Protein AF-0000000085034300 (afdb_homodimer)

pLDDT: mean 87.72, std 18.48, range [20.38, 98.81]

Foldseek 3Di:
DWQLVLFDDAAAAAEQQAWQVVQVVSCVVVVHFKHFYAYPQQAGQFMDGVVLSVVCVVVVHDRRHGRSVSTHRPAAEDERRDDPLVSVVSCVVVVHQKHFYAYPVRHTGGMDGVVSCVDPVNVVVNVCVVPPDPPPPPPPPDPD/DWQLVLFDDAAAAAEQQAWQVVQVVSCVVVVHFKHFYAYPQQAGQFMDGVVLSVVCVVVVHDRRHGRSVSTHRPAAEDERRDDPLVSVVSCVVVVHQKHFYAYPVRHTGGMDGVVSCVDPVNVVVNVVVVPPDPPDPPPPPDPD

Solvent-accessible surface area (backbone atoms only — not comparable to full-atom values): 15910 Å² total; per-residue (Å²): 113,44,40,43,79,72,54,80,53,80,60,66,68,35,56,70,81,36,24,37,46,56,51,40,42,50,24,53,74,68,73,42,62,58,33,42,23,20,48,96,80,39,30,68,62,29,36,36,35,47,65,34,52,41,45,33,52,62,70,64,50,65,46,81,39,56,28,67,79,53,25,47,62,85,74,58,71,42,44,43,80,36,44,44,58,58,51,52,52,49,28,60,75,70,72,45,62,57,38,37,29,24,50,98,85,48,29,62,60,21,69,45,44,58,67,66,54,63,34,67,73,43,36,51,51,40,16,51,60,63,60,48,65,70,86,58,82,66,75,82,78,65,89,120,111,44,41,45,79,71,53,81,51,80,59,67,68,37,55,70,81,36,26,37,46,57,50,39,42,50,26,53,74,67,73,44,63,58,35,40,23,20,48,97,79,38,30,69,62,27,37,38,35,45,64,34,52,40,43,34,53,61,71,67,50,67,46,80,38,54,28,68,80,54,26,47,61,86,74,58,70,44,44,44,80,36,44,44,59,59,52,51,50,49,28,60,76,70,71,45,61,57,38,37,29,24,50,97,84,48,29,62,60,22,70,44,46,58,67,66,53,64,35,67,73,44,36,47,51,41,15,50,56,64,63,45,64,68,89,57,83,66,72,81,78,66,89,121

Structure (mmCIF, N/CA/C/O backbone):
data_AF-0000000085034300-model_v1
#
loop_
_entity.id
_entity.type
_entity.pdbx_description
1 polymer 'Putative signal-transduction protein with CBS domains'
#
loop_
_atom_site.group_PDB
_atom_site.id
_atom_site.type_symbol
_atom_site.label_atom_id
_atom_site.label_alt_id
_atom_site.label_comp_id
_atom_site.label_asym_id
_atom_site.label_entity_id
_atom_site.label_seq_id
_atom_site.pdbx_PDB_ins_code
_atom_site.Cartn_x
_atom_site.Cartn_y
_atom_site.Cartn_z
_atom_site.occupancy
_atom_site.B_iso_or_equiv
_atom_site.auth_seq_id
_atom_site.auth_comp_id
_atom_site.auth_asym_id
_atom_site.auth_atom_id
_atom_site.pdbx_PDB_model_num
ATOM 1 N N . MET A 1 1 ? -20.078 12.984 6.223 1 92 1 MET A N 1
ATOM 2 C CA . MET A 1 1 ? -19.812 12.258 4.98 1 92 1 MET A CA 1
ATOM 3 C C . MET A 1 1 ? -19.812 10.75 5.219 1 92 1 MET A C 1
ATOM 5 O O . MET A 1 1 ? -19.281 10.273 6.219 1 92 1 MET A O 1
ATOM 9 N N . GLU A 1 2 ? -20.5 10.07 4.227 1 95.06 2 GLU A N 1
ATOM 10 C CA . GLU A 1 2 ? -20.625 8.625 4.398 1 95.06 2 GLU A CA 1
ATOM 11 C C . GLU A 1 2 ? -19.719 7.867 3.438 1 95.06 2 GLU A C 1
ATOM 13 O O . GLU A 1 2 ? -19.422 8.352 2.344 1 95.06 2 GLU A O 1
ATOM 18 N N . VAL A 1 3 ? -19.328 6.609 3.883 1 95.25 3 VAL A N 1
ATOM 19 C CA . VAL A 1 3 ? -18.422 5.738 3.148 1 95.25 3 VAL A CA 1
ATOM 20 C C . VAL A 1 3 ? -18.984 5.449 1.76 1 95.25 3 VAL A C 1
ATOM 22 O O . VAL A 1 3 ? -18.234 5.375 0.782 1 95.25 3 VAL A O 1
ATOM 25 N N . GLY A 1 4 ? -20.266 5.34 1.733 1 94.94 4 GLY A N 1
ATOM 26 C CA . GLY A 1 4 ? -20.906 5.031 0.467 1 94.94 4 GLY A CA 1
ATOM 27 C C . GLY A 1 4 ? -20.609 6.051 -0.616 1 94.94 4 GLY A C 1
ATOM 28 O O . GLY A 1 4 ? -20.578 5.719 -1.802 1 94.94 4 GLY A O 1
ATOM 29 N N . ALA A 1 5 ? -20.375 7.273 -0.333 1 94.38 5 ALA A N 1
ATOM 30 C CA . ALA A 1 5 ? -20.078 8.352 -1.273 1 94.38 5 ALA A CA 1
ATOM 31 C C . ALA A 1 5 ? -18.719 8.156 -1.935 1 94.38 5 ALA A C 1
ATOM 33 O O . ALA A 1 5 ? -18.438 8.766 -2.971 1 94.38 5 ALA A O 1
ATOM 34 N N . LEU A 1 6 ? -17.875 7.297 -1.342 1 94.81 6 LEU A N 1
ATOM 35 C CA . LEU A 1 6 ? -16.531 7.078 -1.866 1 94.81 6 LEU A CA 1
ATOM 36 C C . LEU A 1 6 ? -16.5 5.859 -2.785 1 94.81 6 LEU A C 1
ATOM 38 O O . LEU A 1 6 ? -15.5 5.625 -3.475 1 94.81 6 LEU A O 1
ATOM 42 N N . VAL A 1 7 ? -17.594 5.113 -2.721 1 94.12 7 VAL A N 1
ATOM 43 C CA . VAL A 1 7 ? -17.625 3.902 -3.535 1 94.12 7 VAL A CA 1
ATOM 44 C C . VAL A 1 7 ? -17.984 4.266 -4.977 1 94.12 7 VAL A C 1
ATOM 46 O O . VAL A 1 7 ? -19.047 4.824 -5.246 1 94.12 7 VAL A O 1
ATOM 49 N N . ARG A 1 8 ? -17.031 4.031 -5.898 1 81.31 8 ARG A N 1
ATOM 50 C CA . ARG A 1 8 ? -17.25 4.523 -7.254 1 81.31 8 ARG A CA 1
ATOM 51 C C . ARG A 1 8 ? -17.438 3.367 -8.234 1 81.31 8 ARG A C 1
ATOM 53 O O . ARG A 1 8 ? -18.047 3.533 -9.289 1 81.31 8 ARG A O 1
ATOM 60 N N . LYS A 1 9 ? -16.891 2.291 -8.055 1 79.88 9 LYS A N 1
ATOM 61 C CA . LYS A 1 9 ? -16.938 1.244 -9.07 1 79.88 9 LYS A CA 1
ATOM 62 C C . LYS A 1 9 ? -17.219 -0.117 -8.445 1 79.88 9 LYS A C 1
ATOM 64 O O . LYS A 1 9 ? -17.125 -0.281 -7.223 1 79.88 9 LYS A O 1
ATOM 69 N N . ASN A 1 10 ? -17.609 -0.978 -9.406 1 89.56 10 ASN A N 1
ATOM 70 C CA . ASN A 1 10 ? -17.719 -2.375 -9 1 89.56 10 ASN A CA 1
ATOM 71 C C . ASN A 1 10 ? -16.375 -2.945 -8.578 1 89.56 10 ASN A C 1
ATOM 73 O O . ASN A 1 10 ? -15.359 -2.732 -9.25 1 89.56 10 ASN A O 1
ATOM 77 N N . PRO A 1 11 ? -16.469 -3.604 -7.496 1 95.44 11 PRO A N 1
ATOM 78 C CA . PRO A 1 11 ? -15.195 -4.145 -7.02 1 95.44 11 PRO A CA 1
ATOM 79 C C . PRO A 1 11 ? -14.641 -5.246 -7.926 1 95.44 11 PRO A C 1
ATOM 81 O O . PRO A 1 11 ? -15.414 -6.02 -8.5 1 95.44 11 PRO A O 1
ATOM 84 N N . ILE A 1 12 ? -13.359 -5.301 -8.148 1 97.44 12 ILE A N 1
ATOM 85 C CA . ILE A 1 12 ? -12.664 -6.41 -8.789 1 97.44 12 ILE A CA 1
ATOM 86 C C . ILE A 1 12 ? -12.523 -7.57 -7.809 1 97.44 12 ILE A C 1
ATOM 88 O O . ILE A 1 12 ? -11.969 -7.402 -6.719 1 97.44 12 ILE A O 1
ATOM 92 N N . VAL A 1 13 ? -13.062 -8.695 -8.18 1 98.31 13 VAL A N 1
ATOM 93 C CA . VAL A 1 13 ? -13.094 -9.797 -7.223 1 98.31 13 VAL A CA 1
ATOM 94 C C . VAL A 1 13 ? -12.484 -11.047 -7.852 1 98.31 13 VAL A C 1
ATOM 96 O O . VAL A 1 13 ? -12.336 -11.125 -9.07 1 98.31 13 VAL A O 1
ATOM 99 N N . LEU A 1 14 ? -12.055 -11.922 -7.023 1 98.69 14 LEU A N 1
ATOM 100 C CA . LEU A 1 14 ? -11.617 -13.266 -7.387 1 98.69 14 LEU A CA 1
ATOM 101 C C . LEU A 1 14 ? -12.586 -14.32 -6.852 1 98.69 14 LEU A C 1
ATOM 103 O O . LEU A 1 14 ? -13.039 -14.227 -5.707 1 98.69 14 LEU A O 1
ATOM 107 N N . LYS A 1 15 ? -12.875 -15.242 -7.664 1 98.12 15 LYS A N 1
ATOM 108 C CA . LYS A 1 15 ? -13.727 -16.328 -7.203 1 98.12 15 LYS A CA 1
ATOM 109 C C . LYS A 1 15 ? -13 -17.203 -6.18 1 98.12 15 LYS A C 1
ATOM 111 O O . LYS A 1 15 ? -11.766 -17.25 -6.164 1 98.12 15 LYS A O 1
ATOM 116 N N . HIS A 1 16 ? -13.773 -17.953 -5.383 1 96.75 16 HIS A N 1
ATOM 117 C CA . HIS A 1 16 ? -13.258 -18.703 -4.25 1 96.75 16 HIS A CA 1
ATOM 118 C C . HIS A 1 16 ? -12.227 -19.734 -4.699 1 96.75 16 HIS A C 1
ATOM 120 O O . HIS A 1 16 ? -11.375 -20.156 -3.908 1 96.75 16 HIS A O 1
ATOM 126 N N . ASP A 1 17 ? -12.195 -20.078 -5.969 1 97 17 ASP A N 1
ATOM 127 C CA . ASP A 1 17 ? -11.297 -21.125 -6.449 1 97 17 ASP A CA 1
ATOM 128 C C . ASP A 1 17 ? -10.141 -20.531 -7.254 1 97 17 ASP A C 1
ATOM 130 O O . ASP A 1 17 ? -9.367 -21.25 -7.871 1 97 17 ASP A O 1
ATOM 134 N N . GLY A 1 18 ? -10.031 -19.266 -7.246 1 98.19 18 GLY A N 1
ATOM 135 C CA . GLY A 1 18 ? -8.953 -18.609 -7.973 1 98.19 18 GLY A CA 1
ATOM 136 C C . GLY A 1 18 ? -7.594 -18.812 -7.336 1 98.19 18 GLY A C 1
ATOM 137 O O . GLY A 1 18 ? -7.496 -19.172 -6.16 1 98.19 18 GLY A O 1
ATOM 138 N N . THR A 1 19 ? -6.535 -18.609 -8.102 1 98.62 19 THR A N 1
ATOM 139 C CA . THR A 1 19 ? -5.168 -18.828 -7.645 1 98.62 19 THR A CA 1
ATOM 140 C C . THR A 1 19 ? -4.5 -17.516 -7.281 1 98.62 19 THR A C 1
ATOM 142 O O . THR A 1 19 ? -5.023 -16.438 -7.59 1 98.62 19 THR A O 1
ATOM 145 N N . ILE A 1 20 ? -3.32 -17.641 -6.633 1 98.31 20 ILE A N 1
ATOM 146 C CA . ILE A 1 20 ? -2.523 -16.469 -6.312 1 98.31 20 ILE A CA 1
ATOM 147 C C . ILE A 1 20 ? -2.119 -15.75 -7.598 1 98.31 20 ILE A C 1
ATOM 149 O O . ILE A 1 20 ? -2.168 -14.516 -7.668 1 98.31 20 ILE A O 1
ATOM 153 N N . LEU A 1 21 ? -1.809 -16.516 -8.617 1 97.81 21 LEU A N 1
ATOM 154 C CA . LEU A 1 21 ? -1.407 -15.93 -9.891 1 97.81 21 LEU A CA 1
ATOM 155 C C . LEU A 1 21 ? -2.549 -15.125 -10.5 1 97.81 21 LEU A C 1
ATOM 157 O O . LEU A 1 21 ? -2.332 -14.023 -11.016 1 97.81 21 LEU A O 1
ATOM 161 N N . GLU A 1 22 ? -3.711 -15.68 -10.484 1 98.38 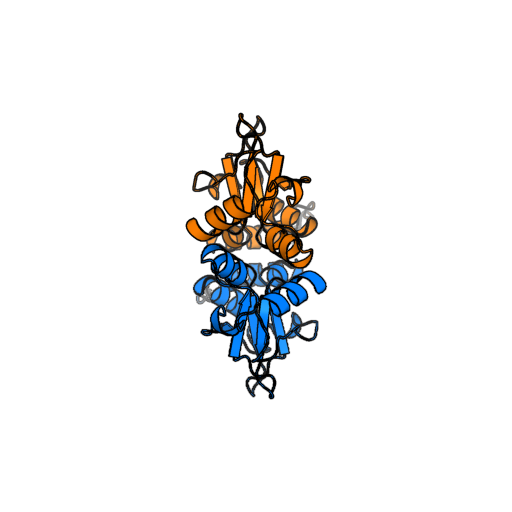22 GLU A N 1
ATOM 162 C CA . GLU A 1 22 ? -4.863 -14.945 -11.008 1 98.38 22 GLU A CA 1
ATOM 163 C C . GLU A 1 22 ? -5.074 -13.641 -10.242 1 98.38 22 GLU A C 1
ATOM 165 O O . GLU A 1 22 ? -5.414 -12.617 -10.844 1 98.38 22 GLU A O 1
ATOM 170 N N . ALA A 1 23 ? -4.898 -13.703 -8.938 1 98.56 23 ALA A N 1
ATOM 171 C CA . ALA A 1 23 ? -4.996 -12.484 -8.133 1 98.56 23 ALA A CA 1
ATOM 172 C C . ALA A 1 23 ? -3.957 -11.453 -8.57 1 98.56 23 ALA A C 1
ATOM 174 O O . ALA A 1 23 ? -4.27 -10.273 -8.719 1 98.56 23 ALA A O 1
ATOM 175 N N . VAL A 1 24 ? -2.75 -11.891 -8.781 1 98.19 24 VAL A N 1
ATOM 176 C CA . VAL A 1 24 ? -1.657 -11.039 -9.234 1 98.19 24 VAL A CA 1
ATOM 177 C C . VAL A 1 24 ? -2.025 -10.391 -10.562 1 98.19 24 VAL A C 1
ATOM 179 O O . VAL A 1 24 ? -1.861 -9.18 -10.742 1 98.19 24 VAL A O 1
ATOM 182 N N . GLN A 1 25 ? -2.541 -11.141 -11.453 1 98.06 25 GLN A N 1
ATOM 183 C CA . GLN A 1 25 ? -2.904 -10.648 -12.773 1 98.06 25 GLN A CA 1
ATOM 184 C C . GLN A 1 25 ? -4.035 -9.625 -12.695 1 98.06 25 GLN A C 1
ATOM 186 O O . GLN A 1 25 ? -4.02 -8.617 -13.398 1 98.06 25 GLN A O 1
ATOM 191 N N . LEU A 1 26 ? -4.973 -9.891 -11.867 1 98.12 26 LEU A N 1
ATOM 192 C CA . LEU A 1 26 ? -6.074 -8.953 -11.68 1 98.12 26 LEU A CA 1
ATOM 193 C C . LEU A 1 26 ? -5.57 -7.633 -11.109 1 98.12 26 LEU A C 1
ATOM 195 O O . LEU A 1 26 ? -5.949 -6.562 -11.594 1 98.12 26 LEU A O 1
ATOM 199 N N . MET A 1 27 ? -4.715 -7.703 -10.07 1 97.88 27 MET A N 1
ATOM 200 C CA . MET A 1 27 ? -4.195 -6.488 -9.453 1 97.88 27 MET A CA 1
ATOM 201 C C . MET A 1 27 ? -3.385 -5.672 -10.453 1 97.88 27 MET A C 1
ATOM 203 O O . MET A 1 27 ? -3.543 -4.453 -10.539 1 97.88 27 MET A O 1
ATOM 207 N N . ALA A 1 28 ? -2.584 -6.363 -11.219 1 96.81 28 ALA A N 1
ATOM 208 C CA . ALA A 1 28 ? -1.762 -5.684 -12.211 1 96.81 28 ALA A CA 1
ATOM 209 C C . ALA A 1 28 ? -2.627 -5.074 -13.312 1 96.81 28 ALA A C 1
ATOM 211 O O . ALA A 1 28 ? -2.428 -3.924 -13.703 1 96.81 28 ALA A O 1
ATOM 212 N N . LYS A 1 29 ? -3.59 -5.777 -13.797 1 96.75 29 LYS A N 1
ATOM 213 C CA . LYS A 1 29 ? -4.453 -5.371 -14.906 1 96.75 29 LYS A CA 1
ATOM 214 C C . LYS A 1 29 ? -5.297 -4.16 -14.523 1 96.75 29 LYS A C 1
ATOM 216 O O . LYS A 1 29 ? -5.48 -3.248 -15.336 1 96.75 29 LYS A O 1
ATOM 221 N N . HIS A 1 30 ? -5.766 -4.129 -13.328 1 96.25 30 HIS A N 1
ATOM 222 C CA . HIS A 1 30 ? -6.734 -3.109 -12.938 1 96.25 30 HIS A CA 1
ATOM 223 C C . HIS A 1 30 ? -6.094 -2.049 -12.047 1 96.25 30 HIS A C 1
ATOM 225 O O . HIS A 1 30 ? -6.77 -1.122 -11.594 1 96.25 30 HIS A O 1
ATOM 231 N N . ASN A 1 31 ? -4.828 -2.18 -11.75 1 94.06 31 ASN A N 1
ATOM 232 C CA . ASN A 1 31 ? -4.066 -1.243 -10.93 1 94.06 31 ASN A CA 1
ATOM 233 C C . ASN A 1 31 ? -4.688 -1.071 -9.547 1 94.06 31 ASN A C 1
ATOM 235 O O . ASN A 1 31 ? -4.934 0.053 -9.102 1 94.06 31 ASN A O 1
ATOM 239 N N . VAL A 1 32 ? -4.969 -2.223 -8.93 1 94.94 32 VAL A N 1
ATOM 240 C CA . VAL A 1 32 ? -5.457 -2.25 -7.555 1 94.94 32 VAL A CA 1
ATOM 241 C C . VAL A 1 32 ? -4.496 -3.049 -6.68 1 94.94 32 VAL A C 1
ATOM 243 O O . VAL A 1 32 ? -3.775 -3.92 -7.172 1 94.94 32 VAL A O 1
ATOM 246 N N . GLY A 1 33 ? -4.484 -2.76 -5.387 1 95.44 33 GLY A N 1
ATOM 247 C CA . GLY A 1 33 ? -3.529 -3.398 -4.496 1 95.44 33 GLY A CA 1
ATOM 248 C C . GLY A 1 33 ? -4.133 -4.539 -3.695 1 95.44 33 GLY A C 1
ATOM 249 O O . GLY A 1 33 ? -3.441 -5.176 -2.898 1 95.44 33 GLY A O 1
ATOM 250 N N . VAL A 1 34 ? -5.414 -4.734 -3.91 1 96.69 34 VAL A N 1
ATOM 251 C CA . VAL A 1 34 ? -6.098 -5.781 -3.156 1 96.69 34 VAL A CA 1
ATOM 252 C C . VAL A 1 34 ? -7.223 -6.375 -4 1 96.69 34 VAL A C 1
ATOM 254 O O . VAL A 1 34 ? -7.82 -5.684 -4.828 1 96.69 34 VAL A O 1
ATOM 257 N N . VAL A 1 35 ? -7.496 -7.676 -3.797 1 98.12 35 VAL A N 1
ATOM 258 C CA . VAL A 1 35 ? -8.602 -8.367 -4.449 1 98.12 35 VAL A CA 1
ATOM 259 C C . VAL A 1 35 ? -9.367 -9.203 -3.424 1 98.12 35 VAL A C 1
ATOM 261 O O . VAL A 1 35 ? -8.82 -10.141 -2.844 1 98.12 35 VAL A O 1
ATOM 264 N N . PRO A 1 36 ? -10.641 -8.797 -3.184 1 98.5 36 PRO A N 1
ATOM 265 C CA . PRO A 1 36 ? -11.469 -9.695 -2.369 1 98.5 36 PRO A CA 1
ATOM 266 C C . PRO A 1 36 ? -11.758 -11.023 -3.062 1 98.5 36 PRO A C 1
ATOM 268 O O . PRO A 1 36 ? -11.945 -11.062 -4.281 1 98.5 36 PRO A O 1
ATOM 271 N N . ILE A 1 37 ? -11.727 -12.047 -2.289 1 98.81 37 ILE A N 1
ATOM 272 C CA . ILE A 1 37 ? -12.18 -13.359 -2.732 1 98.81 37 ILE A CA 1
ATOM 273 C C . ILE A 1 37 ? -13.617 -13.594 -2.273 1 98.81 37 ILE A C 1
ATOM 275 O O . ILE A 1 37 ? -13.914 -13.508 -1.079 1 98.81 37 ILE A O 1
ATOM 279 N N . VAL A 1 38 ? -14.516 -13.898 -3.23 1 98.25 38 VAL A N 1
ATOM 280 C CA . VAL A 1 38 ? -15.93 -13.922 -2.873 1 98.25 38 VAL A CA 1
ATOM 281 C C . VAL A 1 38 ? -16.516 -15.297 -3.164 1 98.25 38 VAL A C 1
ATOM 283 O O . VAL A 1 38 ? -15.977 -16.047 -3.979 1 98.25 38 VAL A O 1
ATOM 286 N N . ASP A 1 39 ? -17.562 -15.57 -2.43 1 97.75 39 ASP A N 1
ATOM 287 C CA . ASP A 1 39 ? -18.328 -16.781 -2.734 1 97.75 39 ASP A CA 1
ATOM 288 C C . ASP A 1 39 ? -19.312 -16.531 -3.871 1 97.75 39 ASP A C 1
ATOM 290 O O . ASP A 1 39 ? -19.266 -15.492 -4.531 1 97.75 39 ASP A O 1
ATOM 294 N N . ALA A 1 40 ? -20.156 -17.469 -4.125 1 96.75 40 ALA A N 1
ATOM 295 C CA . ALA A 1 40 ? -21.062 -17.422 -5.258 1 96.75 40 ALA A CA 1
ATOM 296 C C . ALA A 1 40 ? -22.109 -16.312 -5.082 1 96.75 40 ALA A C 1
ATOM 298 O O . ALA A 1 40 ? -22.688 -15.836 -6.055 1 96.75 40 ALA A O 1
ATOM 299 N N . GLU A 1 41 ? -22.312 -15.859 -3.869 1 96.06 41 GLU A N 1
ATOM 300 C CA . GLU A 1 41 ? -23.328 -14.836 -3.578 1 96.06 41 GLU A CA 1
ATOM 301 C C . GLU A 1 41 ? -22.703 -13.453 -3.496 1 96.06 41 GLU A C 1
ATOM 303 O O . GLU A 1 41 ? -23.391 -12.469 -3.213 1 96.06 41 GLU A O 1
ATOM 308 N N . GLY A 1 42 ? -21.453 -13.367 -3.68 1 96.25 42 GLY A N 1
ATOM 309 C CA . GLY A 1 42 ? -20.797 -12.07 -3.658 1 96.25 42 GLY A CA 1
ATOM 310 C C . GLY A 1 42 ? -20.344 -11.656 -2.27 1 96.25 42 GLY A C 1
ATOM 311 O O . GLY A 1 42 ? -20.016 -10.492 -2.039 1 96.25 42 GLY A O 1
ATOM 312 N N . ARG A 1 43 ? -20.375 -12.688 -1.353 1 97.5 43 ARG A N 1
ATOM 313 C CA . ARG A 1 43 ? -19.906 -12.414 0.002 1 97.5 43 ARG A CA 1
ATOM 314 C C . ARG A 1 43 ? -18.422 -12.672 0.126 1 97.5 43 ARG A C 1
ATOM 316 O O . ARG A 1 43 ? -17.922 -13.695 -0.336 1 97.5 43 ARG A O 1
ATOM 323 N N . PRO A 1 44 ? -17.703 -11.711 0.718 1 98.25 44 PRO A N 1
ATOM 324 C CA . PRO A 1 44 ? -16.25 -11.883 0.831 1 98.25 44 PRO A CA 1
ATOM 325 C C . PRO A 1 44 ? -15.875 -13.023 1.774 1 98.25 44 PRO A C 1
ATOM 327 O O . PRO A 1 44 ? -16.391 -13.102 2.891 1 98.25 44 PRO A O 1
ATOM 330 N N . LEU A 1 45 ? -15.016 -13.859 1.304 1 98 45 LEU A N 1
ATOM 331 C CA . LEU A 1 45 ? -14.461 -14.961 2.082 1 98 45 LEU A CA 1
ATOM 332 C C . LEU A 1 45 ? -13.07 -14.617 2.609 1 98 45 LEU A C 1
ATOM 334 O O . LEU A 1 45 ? -12.609 -15.203 3.592 1 98 45 LEU A O 1
ATOM 338 N N . GLY A 1 46 ? -12.383 -13.789 1.973 1 98 46 GLY A N 1
ATOM 339 C CA . GLY A 1 46 ? -11.023 -13.336 2.26 1 98 46 GLY A CA 1
ATOM 340 C C . GLY A 1 46 ? -10.57 -12.203 1.362 1 98 46 GLY A C 1
ATOM 341 O O . GLY A 1 46 ? -11.32 -11.75 0.492 1 98 46 GLY A O 1
ATOM 342 N N . VAL A 1 47 ? -9.445 -11.719 1.669 1 98.06 47 VAL A N 1
ATOM 343 C CA . VAL A 1 47 ? -8.859 -10.656 0.855 1 98.06 47 VAL A CA 1
ATOM 344 C C . VAL A 1 47 ? -7.371 -10.938 0.644 1 98.06 47 VAL A C 1
ATOM 346 O O . VAL A 1 47 ? -6.664 -11.32 1.58 1 98.06 47 VAL A O 1
ATOM 349 N N . ILE A 1 48 ? -6.934 -10.867 -0.578 1 98.19 48 ILE A N 1
ATOM 350 C CA . ILE A 1 48 ? -5.512 -11 -0.887 1 98.19 48 ILE A CA 1
ATOM 351 C C . ILE A 1 48 ? -4.973 -9.68 -1.419 1 98.19 48 ILE A C 1
ATOM 353 O O . ILE A 1 48 ? -5.523 -9.109 -2.365 1 98.19 48 ILE A O 1
ATOM 357 N N . SER A 1 49 ? -3.982 -9.086 -0.751 1 97.25 49 SER A N 1
ATOM 358 C CA . SER A 1 49 ? -3.338 -7.836 -1.132 1 97.25 49 SER A CA 1
ATOM 359 C C . SER A 1 49 ? -1.936 -8.078 -1.68 1 97.25 49 SER A C 1
ATOM 361 O O . SER A 1 49 ? -1.451 -9.211 -1.678 1 97.25 49 SER A O 1
ATOM 363 N N . GLU A 1 50 ? -1.352 -6.98 -2.199 1 96.81 50 GLU A N 1
ATOM 364 C CA . GLU A 1 50 ? 0.034 -7.027 -2.654 1 96.81 50 GLU A CA 1
ATOM 365 C C . GLU A 1 50 ? 0.951 -7.594 -1.574 1 96.81 50 GLU A C 1
ATOM 367 O O . GLU A 1 50 ? 1.847 -8.391 -1.866 1 96.81 50 GLU A O 1
ATOM 372 N N . ARG A 1 51 ? 0.677 -7.297 -0.356 1 95.38 51 ARG A N 1
ATOM 373 C CA . ARG A 1 51 ? 1.483 -7.766 0.766 1 95.38 51 ARG A CA 1
ATOM 374 C C . ARG A 1 51 ? 1.349 -9.273 0.944 1 95.38 51 ARG A C 1
ATOM 376 O O . ARG A 1 51 ? 2.332 -9.961 1.233 1 95.38 51 ARG A O 1
ATOM 383 N N . HIS A 1 52 ? 0.197 -9.781 0.842 1 96.88 52 HIS A N 1
ATOM 384 C CA . HIS A 1 52 ? -0.006 -11.219 0.965 1 96.88 52 HIS A CA 1
ATOM 385 C C . HIS A 1 52 ? 0.735 -11.977 -0.131 1 96.88 52 HIS A C 1
ATOM 387 O O . HIS A 1 52 ? 1.311 -13.039 0.121 1 96.88 52 HIS A O 1
ATOM 393 N N . VAL A 1 53 ? 0.646 -11.414 -1.347 1 97.5 53 VAL A N 1
ATOM 394 C CA . VAL A 1 53 ? 1.373 -12.031 -2.455 1 97.5 53 VAL A CA 1
ATOM 395 C C . VAL A 1 53 ? 2.869 -12.039 -2.15 1 97.5 53 VAL A C 1
ATOM 397 O O . VAL A 1 53 ? 3.541 -13.055 -2.34 1 97.5 53 VAL A O 1
ATOM 400 N N . LEU A 1 54 ? 3.354 -10.93 -1.681 1 97 54 LEU A N 1
ATOM 401 C CA . LEU A 1 54 ? 4.773 -10.812 -1.371 1 97 54 LEU A CA 1
ATOM 402 C C . LEU A 1 54 ? 5.184 -11.82 -0.3 1 97 54 LEU A C 1
ATOM 404 O O . LEU A 1 54 ? 6.238 -12.453 -0.405 1 97 54 LEU A O 1
ATOM 408 N N . ARG A 1 55 ? 4.41 -11.945 0.716 1 96.38 55 ARG A N 1
ATOM 409 C CA . ARG A 1 55 ? 4.707 -12.891 1.787 1 96.38 55 ARG A CA 1
ATOM 410 C C . ARG A 1 55 ? 4.695 -14.328 1.27 1 96.38 55 ARG A C 1
ATOM 412 O O . ARG A 1 55 ? 5.523 -15.148 1.675 1 96.38 55 ARG A O 1
ATOM 419 N N . ALA A 1 56 ? 3.764 -14.617 0.435 1 96.56 56 ALA A N 1
ATOM 420 C CA . ALA A 1 56 ? 3.713 -15.938 -0.183 1 96.56 56 ALA A CA 1
ATOM 421 C C . ALA A 1 56 ? 4.984 -16.219 -0.982 1 96.56 56 ALA A C 1
ATOM 423 O O . ALA A 1 56 ? 5.559 -17.312 -0.886 1 96.56 56 ALA A O 1
ATOM 424 N N . LEU A 1 57 ? 5.395 -15.227 -1.768 1 95.31 57 LEU A N 1
ATOM 425 C CA . LEU A 1 57 ? 6.609 -15.352 -2.564 1 95.31 57 LEU A CA 1
ATOM 426 C C . LEU A 1 57 ? 7.82 -15.602 -1.673 1 95.31 57 LEU A C 1
ATOM 428 O O . LEU A 1 57 ? 8.625 -16.5 -1.945 1 95.31 57 LEU A O 1
ATOM 432 N N . ALA A 1 58 ? 7.945 -14.82 -0.66 1 95.75 58 ALA A N 1
ATOM 433 C CA . ALA A 1 58 ? 9.07 -14.93 0.259 1 95.75 58 ALA A CA 1
ATOM 434 C C . ALA A 1 58 ? 9.109 -16.312 0.912 1 95.75 58 ALA A C 1
ATOM 436 O O . ALA A 1 58 ? 10.188 -16.828 1.208 1 95.75 58 ALA A O 1
ATOM 437 N N . ALA A 1 59 ? 7.977 -16.891 1.11 1 95.62 59 ALA A N 1
ATOM 438 C CA . ALA A 1 59 ? 7.863 -18.203 1.765 1 95.62 59 ALA A CA 1
ATOM 439 C C . ALA A 1 59 ? 8.008 -19.328 0.755 1 95.62 59 ALA A C 1
ATOM 441 O O . ALA A 1 59 ? 7.969 -20.516 1.125 1 95.62 59 ALA A O 1
ATOM 442 N N . GLY A 1 60 ? 8.125 -19 -0.47 1 94 60 GLY A N 1
ATOM 443 C CA . GLY A 1 60 ? 8.305 -20 -1.505 1 94 60 GLY A CA 1
ATOM 444 C C . GLY A 1 60 ? 7.012 -20.688 -1.912 1 94 60 GLY A C 1
ATOM 445 O O . GLY A 1 60 ? 7.031 -21.812 -2.43 1 94 60 GLY A O 1
ATOM 446 N N . VAL A 1 61 ? 5.91 -20.094 -1.648 1 95.44 61 VAL A N 1
ATOM 447 C CA . VAL A 1 61 ? 4.617 -20.656 -2.018 1 95.44 61 VAL A CA 1
ATOM 448 C C . VAL A 1 61 ? 4.406 -20.516 -3.523 1 95.44 61 VAL A C 1
ATOM 450 O O . VAL A 1 61 ? 4.527 -19.422 -4.078 1 95.44 61 VAL A O 1
ATOM 453 N N . PRO A 1 62 ? 4.082 -21.641 -4.199 1 96.12 62 PRO A N 1
ATOM 454 C CA . PRO A 1 62 ? 3.805 -21.531 -5.633 1 96.12 62 PRO A CA 1
ATOM 455 C C . PRO A 1 62 ? 2.582 -20.672 -5.938 1 96.12 62 PRO A C 1
ATOM 457 O O . PRO A 1 62 ? 1.598 -20.703 -5.195 1 96.12 62 PRO A O 1
ATOM 460 N N . LEU A 1 63 ? 2.598 -20 -7.09 1 95.69 63 LEU A N 1
ATOM 461 C CA . LEU A 1 63 ? 1.569 -19.016 -7.43 1 95.69 63 LEU A CA 1
ATOM 462 C C . LEU A 1 63 ? 0.311 -19.719 -7.945 1 95.69 63 LEU A C 1
ATOM 464 O O . LEU A 1 63 ? -0.746 -19.078 -8.055 1 95.69 63 LEU A O 1
ATOM 468 N N . ASP A 1 64 ? 0.437 -20.969 -8.25 1 97 64 ASP A N 1
ATOM 469 C CA . ASP A 1 64 ? -0.729 -21.688 -8.75 1 97 64 ASP A CA 1
ATOM 470 C C . ASP A 1 64 ? -1.575 -22.234 -7.605 1 97 64 ASP A C 1
ATOM 472 O O . ASP A 1 64 ? -2.623 -22.844 -7.836 1 97 64 ASP A O 1
ATOM 476 N N . ARG A 1 65 ? -1.15 -21.953 -6.352 1 97.88 65 ARG A N 1
ATOM 477 C CA . ARG A 1 65 ? -1.938 -22.359 -5.188 1 97.88 65 ARG A CA 1
ATOM 478 C C . ARG A 1 65 ? -3.178 -21.484 -5.043 1 97.88 65 ARG A C 1
ATOM 480 O O . ARG A 1 65 ? -3.2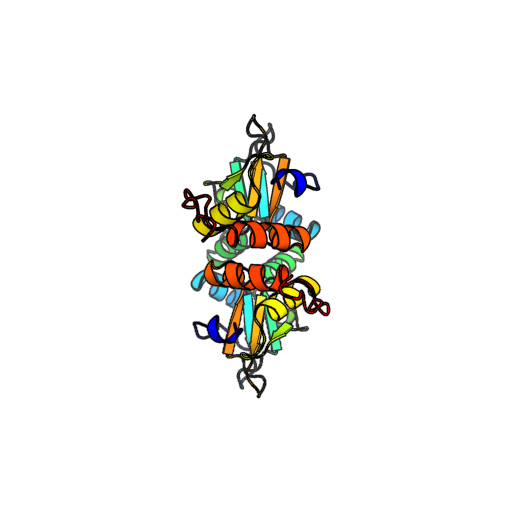23 -20.359 -5.57 1 97.88 65 ARG A O 1
ATOM 487 N N . PRO A 1 66 ? -4.188 -22.078 -4.344 1 98.19 66 PRO A N 1
ATOM 488 C CA . PRO A 1 66 ? -5.383 -21.266 -4.098 1 98.19 66 PRO A CA 1
ATOM 489 C C . PRO A 1 66 ? -5.066 -19.969 -3.369 1 98.19 66 PRO A C 1
ATOM 491 O O . PRO A 1 66 ? -4.316 -19.969 -2.393 1 98.19 66 PRO A O 1
ATOM 494 N N . ALA A 1 67 ? -5.668 -18.875 -3.877 1 98.38 67 ALA A N 1
ATOM 495 C CA . ALA A 1 67 ? -5.43 -17.547 -3.295 1 98.38 67 ALA A CA 1
ATOM 496 C C . ALA A 1 67 ? -5.895 -17.5 -1.841 1 98.38 67 ALA A C 1
ATOM 498 O O . ALA A 1 67 ? -5.289 -16.812 -1.014 1 98.38 67 ALA A O 1
ATOM 499 N N . LEU A 1 68 ? -6.949 -18.234 -1.546 1 97.56 68 LEU A N 1
ATOM 500 C CA . LEU A 1 68 ? -7.512 -18.234 -0.2 1 97.56 68 LEU A CA 1
ATOM 501 C C . LEU A 1 68 ? -6.477 -18.703 0.821 1 97.56 68 LEU A C 1
ATOM 503 O O . LEU A 1 68 ? -6.527 -18.312 1.987 1 97.56 68 LEU A O 1
ATOM 507 N N . GLU A 1 69 ? -5.484 -19.484 0.422 1 96.31 69 GLU A N 1
ATOM 508 C CA . GLU A 1 69 ? -4.445 -19.984 1.315 1 96.31 69 GLU A CA 1
ATOM 509 C C . GLU A 1 69 ? -3.5 -18.875 1.746 1 96.31 69 GLU A C 1
ATOM 511 O O . GLU A 1 69 ? -2.889 -18.938 2.814 1 96.31 69 GLU A O 1
ATOM 516 N N . ALA A 1 70 ? -3.404 -17.859 0.896 1 96.81 70 ALA A N 1
ATOM 517 C CA . ALA A 1 70 ? -2.504 -16.75 1.179 1 96.81 70 ALA A CA 1
ATOM 518 C C . ALA A 1 70 ? -3.277 -15.531 1.674 1 96.81 70 ALA A C 1
ATOM 520 O O . ALA A 1 70 ? -2.678 -14.531 2.084 1 96.81 70 ALA A O 1
ATOM 521 N N . ALA A 1 71 ? -4.582 -15.641 1.68 1 97.38 71 ALA A N 1
ATOM 522 C CA . ALA A 1 71 ? -5.445 -14.492 1.934 1 97.38 71 ALA A CA 1
ATOM 523 C C . ALA A 1 71 ? -5.668 -14.289 3.43 1 97.38 71 ALA A C 1
ATOM 525 O O . ALA A 1 71 ? -5.531 -15.234 4.215 1 97.38 71 ALA A O 1
ATOM 526 N N . ARG A 1 72 ? -5.965 -13.055 3.764 1 94.88 72 ARG A N 1
ATOM 527 C CA . ARG A 1 72 ? -6.469 -12.758 5.102 1 94.88 72 ARG A CA 1
ATOM 528 C C . ARG A 1 72 ? -7.961 -13.055 5.199 1 94.88 72 ARG A C 1
ATOM 530 O O . ARG A 1 72 ? -8.742 -12.602 4.363 1 94.88 72 ARG A O 1
ATOM 537 N N . ARG A 1 73 ? -8.328 -13.742 6.23 1 94.25 73 ARG A N 1
ATOM 538 C CA . ARG A 1 73 ? -9.727 -14.125 6.359 1 94.25 73 ARG A CA 1
ATOM 539 C C . ARG A 1 73 ? -10.445 -13.25 7.383 1 94.25 73 ARG A C 1
ATOM 541 O O . ARG A 1 73 ? -11.672 -13.195 7.41 1 94.25 73 ARG A O 1
ATOM 548 N N . GLU A 1 74 ? -9.68 -12.602 8.289 1 93.25 74 GLU A N 1
ATOM 549 C CA . GLU A 1 74 ? -10.258 -11.602 9.18 1 93.25 74 GLU A CA 1
ATOM 550 C C . GLU A 1 74 ? -10.461 -10.273 8.461 1 93.25 74 GLU A C 1
ATOM 552 O O . GLU A 1 74 ? -9.57 -9.422 8.438 1 93.25 74 GLU A O 1
ATOM 557 N N . LEU A 1 75 ? -11.602 -10.102 8.031 1 95.69 75 LEU A N 1
ATOM 558 C CA . LEU A 1 75 ? -11.906 -8.984 7.145 1 95.69 75 LEU A CA 1
ATOM 559 C C . LEU A 1 75 ? -12.289 -7.746 7.941 1 95.69 75 LEU A C 1
ATOM 561 O O . LEU A 1 75 ? -12.961 -7.848 8.969 1 95.69 75 LEU A O 1
ATOM 565 N N . VAL A 1 76 ? -11.875 -6.648 7.52 1 95.62 76 VAL A N 1
ATOM 566 C CA . VAL A 1 76 ? -12.352 -5.352 7.992 1 95.62 76 VAL A CA 1
ATOM 567 C C . VAL A 1 76 ? -13.391 -4.797 7.023 1 95.62 76 VAL A C 1
ATOM 569 O O . VAL A 1 76 ? -13.07 -4.449 5.887 1 95.62 76 VAL A O 1
ATOM 572 N N . THR A 1 77 ? -14.633 -4.766 7.496 1 96.69 77 THR A N 1
ATOM 573 C CA . THR A 1 77 ? -15.734 -4.328 6.645 1 96.69 77 THR A CA 1
ATOM 574 C C . THR A 1 77 ? -16.453 -3.137 7.27 1 96.69 77 THR A C 1
ATOM 576 O O . THR A 1 77 ? -16.422 -2.953 8.484 1 96.69 77 THR A O 1
ATOM 579 N N . VAL A 1 78 ? -17.016 -2.35 6.395 1 96.75 78 VAL A N 1
ATOM 580 C CA . VAL A 1 78 ? -17.891 -1.257 6.816 1 96.75 78 VAL A CA 1
ATOM 581 C C . VAL A 1 78 ? -19.141 -1.229 5.949 1 96.75 78 VAL A C 1
ATOM 583 O O . VAL A 1 78 ? -19.156 -1.784 4.848 1 96.75 78 VAL A O 1
ATOM 586 N N . THR A 1 79 ? -20.188 -0.632 6.48 1 97.12 79 THR A N 1
ATOM 587 C CA . THR A 1 79 ? -21.406 -0.421 5.703 1 97.12 79 THR A CA 1
ATOM 588 C C . THR A 1 79 ? -21.375 0.94 5.016 1 97.12 79 THR A C 1
ATOM 590 O O . THR A 1 79 ? -20.625 1.83 5.418 1 97.12 79 THR A O 1
ATOM 593 N N . PRO A 1 80 ? -22.172 1.08 3.939 1 96.19 80 PRO A N 1
ATOM 594 C CA . PRO A 1 80 ? -22.125 2.344 3.199 1 96.19 80 PRO A CA 1
ATOM 595 C C . PRO A 1 80 ? -22.531 3.541 4.055 1 96.19 80 PRO A C 1
ATOM 597 O O . PRO A 1 80 ? -22.141 4.676 3.768 1 96.19 80 PRO A O 1
ATOM 600 N N . ASP A 1 81 ? -23.25 3.342 5.117 1 96.19 81 ASP A N 1
ATOM 601 C CA . ASP A 1 81 ? -23.75 4.438 5.945 1 96.19 81 ASP A CA 1
ATOM 602 C C . ASP A 1 81 ? -22.734 4.797 7.035 1 96.19 81 ASP A C 1
ATOM 604 O O . ASP A 1 81 ? -22.953 5.754 7.785 1 96.19 81 ASP A O 1
ATOM 608 N N . ALA A 1 82 ? -21.688 4.055 7.066 1 94.81 82 ALA A N 1
ATOM 609 C CA . ALA A 1 82 ? -20.656 4.375 8.039 1 94.81 82 ALA A CA 1
ATOM 610 C C . ALA A 1 82 ? -20.047 5.746 7.766 1 94.81 82 ALA A C 1
ATOM 612 O O . ALA A 1 82 ? -19.953 6.18 6.613 1 94.81 82 ALA A O 1
ATOM 613 N N . ASN A 1 83 ? -19.656 6.406 8.844 1 94.38 83 ASN A N 1
ATOM 614 C CA . ASN A 1 83 ? -18.938 7.68 8.734 1 94.38 83 ASN A CA 1
ATOM 615 C C . ASN A 1 83 ? -17.516 7.488 8.227 1 94.38 83 ASN A C 1
ATOM 617 O O . ASN A 1 83 ? -16.797 6.598 8.688 1 94.38 83 ASN A O 1
ATOM 621 N N . VAL A 1 84 ? -17.062 8.352 7.332 1 92.12 84 VAL A N 1
ATOM 622 C CA . VAL A 1 84 ? -15.758 8.258 6.699 1 92.12 84 VAL A CA 1
ATOM 623 C C . VAL A 1 84 ? -14.664 8.344 7.758 1 92.12 84 VAL A C 1
ATOM 625 O O . VAL A 1 84 ? -13.672 7.617 7.691 1 92.12 84 VAL A O 1
ATOM 628 N N . TYR A 1 85 ? -14.805 9.172 8.688 1 87.19 85 TYR A N 1
ATOM 629 C CA . TYR A 1 85 ? -13.812 9.328 9.742 1 87.19 85 TYR A CA 1
ATOM 630 C C . TYR A 1 85 ? -13.695 8.062 10.578 1 87.19 85 TYR A C 1
ATOM 632 O O . TYR A 1 85 ? -12.594 7.605 10.883 1 87.19 85 TYR A O 1
ATOM 640 N N . ASP A 1 86 ? -14.828 7.504 10.914 1 89.5 86 ASP A N 1
ATOM 641 C CA . ASP A 1 86 ? -14.836 6.273 11.695 1 89.5 86 ASP A CA 1
ATOM 642 C C . ASP A 1 86 ? -14.195 5.121 10.922 1 89.5 86 ASP A C 1
ATOM 644 O O . ASP A 1 86 ? -13.492 4.293 11.508 1 89.5 86 ASP A O 1
ATOM 648 N N . ALA A 1 87 ? -14.484 5.094 9.672 1 92.25 87 ALA A N 1
ATOM 649 C CA . ALA A 1 87 ? -13.883 4.066 8.828 1 92.25 87 ALA A CA 1
ATOM 650 C C . ALA A 1 87 ? -12.367 4.195 8.797 1 92.25 87 ALA A C 1
ATOM 652 O O . ALA A 1 87 ? -11.648 3.195 8.883 1 92.25 87 ALA A O 1
ATOM 653 N N . LEU A 1 88 ? -11.852 5.418 8.68 1 88.88 88 LEU A N 1
ATOM 654 C CA . LEU A 1 88 ? -10.406 5.66 8.688 1 88.88 88 LEU A CA 1
ATOM 655 C C . LEU A 1 88 ? -9.789 5.223 10.008 1 88.88 88 LEU A C 1
ATOM 657 O O . LEU A 1 88 ? -8.727 4.594 10.023 1 88.88 88 LEU A O 1
ATOM 661 N N . LEU A 1 89 ? -10.484 5.547 11.117 1 86.31 89 LEU A N 1
ATOM 662 C CA . LEU A 1 89 ? -9.984 5.152 12.438 1 86.31 89 LEU A CA 1
ATOM 663 C C . LEU A 1 89 ? -9.93 3.635 12.562 1 86.31 89 LEU A C 1
ATOM 665 O O . LEU A 1 89 ? -8.984 3.096 13.148 1 86.31 89 LEU A O 1
ATOM 669 N N . GLU A 1 90 ? -10.898 2.975 12.047 1 89.12 90 GLU A N 1
ATOM 670 C CA . GLU A 1 90 ? -10.914 1.516 12.078 1 89.12 90 GLU A CA 1
ATOM 671 C C . GLU A 1 90 ? -9.766 0.934 11.258 1 89.12 90 GLU A C 1
ATOM 673 O O . GLU A 1 90 ? -9.117 -0.027 11.688 1 89.12 90 GLU A O 1
ATOM 678 N N . MET A 1 91 ? -9.523 1.499 10.102 1 91.06 91 MET A N 1
ATOM 679 C CA . MET A 1 91 ? -8.406 1.062 9.266 1 91.06 91 MET A CA 1
ATOM 680 C C . MET A 1 91 ? -7.082 1.211 10 1 91.06 91 MET A C 1
ATOM 682 O O . MET A 1 91 ? -6.25 0.302 9.977 1 91.06 91 MET A O 1
ATOM 686 N N . ARG A 1 92 ? -6.957 2.311 10.609 1 86.94 92 ARG A N 1
ATOM 687 C CA . ARG A 1 92 ? -5.738 2.576 11.367 1 86.94 92 ARG A CA 1
ATOM 688 C C . ARG A 1 92 ? -5.578 1.582 12.508 1 86.94 92 ARG A C 1
ATOM 690 O O . ARG A 1 92 ? -4.5 1.011 12.695 1 86.94 92 ARG A O 1
ATOM 697 N N . ARG A 1 93 ? -6.633 1.365 13.266 1 88.69 93 ARG A N 1
ATOM 698 C CA . ARG A 1 93 ? -6.617 0.473 14.422 1 88.69 93 ARG A CA 1
ATOM 699 C C . ARG A 1 93 ? -6.277 -0.955 14.008 1 88.69 93 ARG A C 1
ATOM 701 O O . ARG A 1 93 ? -5.531 -1.647 14.703 1 88.69 93 ARG A O 1
ATOM 708 N N . ARG A 1 94 ? -6.746 -1.334 12.883 1 91.31 94 ARG A N 1
ATOM 709 C CA . ARG A 1 94 ? -6.582 -2.711 12.43 1 91.31 94 ARG A CA 1
ATOM 710 C C . ARG A 1 94 ? -5.324 -2.861 11.578 1 91.31 94 ARG A C 1
ATOM 712 O O . ARG A 1 94 ? -4.969 -3.971 11.172 1 91.31 94 ARG A O 1
ATOM 719 N N . GLY A 1 95 ? -4.715 -1.746 11.172 1 87.69 95 GLY A N 1
ATOM 720 C CA . GLY A 1 95 ? -3.461 -1.767 10.43 1 87.69 95 GLY A CA 1
ATOM 721 C C . GLY A 1 95 ? -3.629 -2.199 8.984 1 87.69 95 GLY A C 1
ATOM 722 O O . GLY A 1 95 ? -2.789 -2.924 8.453 1 87.69 95 GLY A O 1
ATOM 723 N N . VAL A 1 96 ? -4.789 -1.827 8.43 1 90.5 96 VAL A N 1
ATOM 724 C CA . VAL A 1 96 ? -5.027 -2.213 7.047 1 90.5 96 VAL A CA 1
ATOM 725 C C . VAL A 1 96 ? -5.09 -0.965 6.168 1 90.5 96 VAL A C 1
ATOM 727 O O . VAL A 1 96 ? -5.453 0.115 6.637 1 90.5 96 VAL A O 1
ATOM 730 N N . ARG A 1 97 ? -4.781 -1.126 4.859 1 90.75 97 ARG A N 1
ATOM 731 C CA . ARG A 1 97 ? -4.805 -0.013 3.914 1 90.75 97 ARG A CA 1
ATOM 732 C C . ARG A 1 97 ? -6.086 -0.018 3.092 1 90.75 97 ARG A C 1
ATOM 734 O O . ARG A 1 97 ? -6.34 0.909 2.318 1 90.75 97 ARG A O 1
ATOM 741 N N . HIS A 1 98 ? -6.852 -1.042 3.236 1 94.5 98 HIS A N 1
ATOM 742 C CA . HIS A 1 98 ? -8.109 -1.17 2.504 1 94.5 98 HIS A CA 1
ATOM 743 C C . HIS A 1 98 ? -9.234 -1.639 3.42 1 94.5 98 HIS A C 1
ATOM 745 O O . HIS A 1 98 ? -8.992 -2.371 4.383 1 94.5 98 HIS A O 1
ATOM 751 N N . VAL A 1 99 ? -10.398 -1.203 3.098 1 95.94 99 VAL A N 1
ATOM 752 C CA . VAL A 1 99 ? -11.594 -1.682 3.783 1 95.94 99 VAL A CA 1
ATOM 753 C C . VAL A 1 99 ? -12.648 -2.102 2.76 1 95.94 99 VAL A C 1
ATOM 755 O O . VAL A 1 99 ? -12.75 -1.498 1.688 1 95.94 99 VAL A O 1
ATOM 758 N N . LEU A 1 100 ? -13.344 -3.17 3.121 1 97.56 100 LEU A N 1
ATOM 759 C CA . LEU A 1 100 ? -14.414 -3.658 2.258 1 97.56 100 LEU A CA 1
ATOM 760 C C . LEU A 1 100 ? -15.758 -3.039 2.646 1 97.56 100 LEU A C 1
ATOM 762 O O . LEU A 1 100 ? -16.094 -2.982 3.83 1 97.56 100 LEU A O 1
ATOM 766 N N . VAL A 1 101 ? -16.484 -2.561 1.647 1 98.06 101 VAL A N 1
ATOM 767 C CA . VAL A 1 101 ? -17.828 -2.047 1.874 1 98.06 101 VAL A CA 1
ATOM 768 C C . VAL A 1 101 ? -18.859 -3.113 1.507 1 98.06 101 VAL A C 1
ATOM 770 O O . VAL A 1 101 ? -18.875 -3.602 0.374 1 98.06 101 VAL A O 1
ATOM 773 N N . VAL A 1 102 ? -19.672 -3.443 2.49 1 97.81 102 VAL A N 1
ATOM 774 C CA . VAL A 1 102 ? -20.641 -4.504 2.271 1 97.81 102 VAL A CA 1
ATOM 775 C C . VAL A 1 102 ? -22.047 -3.977 2.553 1 97.81 102 VAL A C 1
ATOM 777 O O . VAL A 1 102 ? -22.234 -3.059 3.357 1 97.81 102 VAL A O 1
ATOM 780 N N . ASP A 1 103 ? -23 -4.508 1.866 1 96.38 103 ASP A N 1
ATOM 781 C CA . ASP A 1 103 ? -24.375 -4.102 2.104 1 96.38 103 ASP A CA 1
ATOM 782 C C . ASP A 1 103 ? -24.969 -4.852 3.293 1 96.38 103 ASP A C 1
ATOM 784 O O . ASP A 1 103 ? -24.25 -5.516 4.039 1 96.38 103 ASP A O 1
ATOM 788 N N . ARG A 1 104 ? -26.234 -4.684 3.477 1 95.56 104 ARG A N 1
ATOM 789 C CA . ARG A 1 104 ? -26.922 -5.227 4.645 1 95.56 104 ARG A CA 1
ATOM 790 C C . ARG A 1 104 ? -26.922 -6.75 4.621 1 95.56 104 ARG A C 1
ATOM 792 O O . ARG A 1 104 ? -26.984 -7.395 5.672 1 95.56 104 ARG A O 1
ATOM 799 N N . ASP A 1 105 ? -26.75 -7.305 3.506 1 96.19 105 ASP A N 1
ATOM 800 C CA . ASP A 1 105 ? -26.781 -8.758 3.365 1 96.19 105 ASP A CA 1
ATOM 801 C C . ASP A 1 105 ? -25.359 -9.328 3.371 1 96.19 105 ASP A C 1
ATOM 803 O O . ASP A 1 105 ? -25.172 -10.523 3.141 1 96.19 105 ASP A O 1
ATOM 807 N N . GLY A 1 106 ? -24.391 -8.531 3.482 1 96.56 106 GLY A N 1
ATOM 808 C CA . GLY A 1 106 ? -23 -8.969 3.547 1 96.56 106 GLY A CA 1
ATOM 809 C C . GLY A 1 106 ? -22.359 -9.102 2.18 1 96.56 106 GLY A C 1
ATOM 810 O O . GLY A 1 106 ? -21.266 -9.672 2.055 1 96.56 106 GLY A O 1
ATOM 811 N N . ARG A 1 107 ? -23.094 -8.578 1.194 1 96.94 107 ARG A N 1
ATOM 812 C CA . ARG A 1 107 ? -22.531 -8.641 -0.152 1 96.94 107 ARG A CA 1
ATOM 813 C C . ARG A 1 107 ? -21.578 -7.473 -0.402 1 96.94 107 ARG A C 1
ATOM 815 O O . ARG A 1 107 ? -21.844 -6.348 0.028 1 96.94 107 ARG A O 1
ATOM 822 N N . LEU A 1 108 ? -20.531 -7.777 -1.126 1 98 108 LEU A N 1
ATOM 823 C CA . LEU A 1 108 ? -19.516 -6.773 -1.415 1 98 108 LEU A CA 1
ATOM 824 C C . LEU A 1 108 ? -20.031 -5.738 -2.406 1 98 108 LEU A C 1
ATOM 826 O O . LEU A 1 108 ? -20.531 -6.094 -3.479 1 98 108 LEU A O 1
ATOM 830 N N . ILE A 1 109 ? -19.875 -4.449 -2.043 1 96.56 109 ILE A N 1
ATOM 831 C CA . ILE A 1 109 ? -20.344 -3.443 -2.988 1 96.56 109 ILE A CA 1
ATOM 832 C C . ILE A 1 109 ? -19.203 -2.502 -3.361 1 96.56 109 ILE A C 1
ATOM 834 O O . ILE A 1 109 ? -19.344 -1.68 -4.27 1 96.56 109 ILE A O 1
ATOM 838 N N . GLY A 1 110 ? -18.078 -2.604 -2.623 1 97 110 GLY A N 1
ATOM 839 C CA . GLY A 1 110 ? -16.938 -1.77 -2.977 1 97 110 GLY A CA 1
ATOM 840 C C . GLY A 1 110 ? -15.719 -2.029 -2.117 1 97 110 GLY A C 1
ATOM 841 O O . GLY A 1 110 ? -15.805 -2.727 -1.104 1 97 110 GLY A O 1
ATOM 842 N N . VAL A 1 111 ? -14.609 -1.585 -2.553 1 97.06 111 VAL A N 1
ATOM 843 C CA . VAL A 1 111 ? -13.352 -1.573 -1.806 1 97.06 111 VAL A CA 1
ATOM 844 C C . VAL A 1 111 ? -12.797 -0.151 -1.746 1 97.06 111 VAL A C 1
ATOM 846 O O . VAL A 1 111 ? -12.742 0.544 -2.764 1 97.06 111 VAL A O 1
ATOM 849 N N . LEU A 1 112 ? -12.469 0.281 -0.531 1 95.62 112 LEU A N 1
ATOM 850 C CA . LEU A 1 112 ? -11.859 1.595 -0.367 1 95.62 112 LEU A CA 1
ATOM 851 C C . LEU A 1 112 ? -10.422 1.467 0.135 1 95.62 112 LEU A C 1
ATOM 853 O O . LEU A 1 112 ? -10.141 0.644 1.007 1 95.62 112 LEU A O 1
ATOM 857 N N . SER A 1 113 ? -9.539 2.215 -0.49 1 93.31 113 SER A N 1
ATOM 858 C CA . SER A 1 113 ? -8.141 2.281 -0.068 1 93.31 113 SER A CA 1
ATOM 859 C C . SER A 1 113 ? -7.867 3.551 0.731 1 93.31 113 SER A C 1
ATOM 861 O O . SER A 1 113 ? -8.664 4.492 0.706 1 93.31 113 SER A O 1
ATOM 863 N N . ILE A 1 114 ? -6.762 3.543 1.43 1 89.62 114 ILE A N 1
ATOM 864 C CA . ILE A 1 114 ? -6.316 4.715 2.178 1 89.62 114 ILE A CA 1
ATOM 865 C C . ILE A 1 114 ? -6.219 5.918 1.24 1 89.62 114 ILE A C 1
ATOM 867 O O . ILE A 1 114 ? -6.449 7.055 1.655 1 89.62 114 ILE A O 1
ATOM 871 N N . ARG A 1 115 ? -6.016 5.723 -0.023 1 89 115 ARG A N 1
ATOM 872 C CA . ARG A 1 115 ? -5.926 6.805 -0.999 1 89 115 ARG A CA 1
ATOM 873 C C . ARG A 1 115 ? -7.27 7.504 -1.168 1 89 115 ARG A C 1
ATOM 875 O O . ARG A 1 115 ? -7.32 8.711 -1.43 1 89 115 ARG A O 1
ATOM 882 N N . ASP A 1 116 ? -8.273 6.797 -1.062 1 89.94 116 ASP A N 1
ATOM 883 C CA . ASP A 1 116 ? -9.609 7.379 -1.183 1 89.94 116 ASP A CA 1
ATOM 884 C C . ASP A 1 116 ? -9.875 8.383 -0.063 1 89.94 116 ASP A C 1
ATOM 886 O O . ASP A 1 116 ? -10.656 9.32 -0.235 1 89.94 116 ASP A O 1
ATOM 890 N N . PHE A 1 117 ? -9.133 8.203 1.027 1 86.44 117 PHE A N 1
ATOM 891 C CA . PHE A 1 117 ? -9.336 9.07 2.184 1 86.44 117 PHE A CA 1
ATOM 892 C C . PHE A 1 117 ? -8.43 10.289 2.111 1 86.44 117 PHE A C 1
ATOM 894 O O . PHE A 1 117 ? -8.555 11.211 2.922 1 86.44 117 PHE A O 1
ATOM 901 N N . MET A 1 118 ? -7.605 10.281 1.163 1 83.62 118 MET A N 1
ATOM 902 C CA . MET A 1 118 ? -6.664 11.391 1.04 1 83.62 118 MET A CA 1
ATOM 903 C C . MET A 1 118 ? -7.172 12.422 0.04 1 83.62 118 MET A C 1
ATOM 905 O O . MET A 1 118 ? -6.5 13.422 -0.223 1 83.62 118 MET A O 1
ATOM 909 N N . ARG A 1 119 ? -8.336 12.148 -0.496 1 85 119 ARG A N 1
ATOM 910 C CA . ARG A 1 119 ? -8.93 13.172 -1.349 1 85 119 ARG A CA 1
ATOM 911 C C . ARG A 1 119 ? -9.117 14.484 -0.583 1 85 119 ARG A C 1
ATOM 913 O O . ARG A 1 119 ? -9.422 14.469 0.612 1 85 119 ARG A O 1
ATOM 920 N N . GLU A 1 120 ? -9 15.539 -1.332 1 77.75 120 GLU A N 1
ATOM 921 C CA . GLU A 1 120 ? -9.062 16.859 -0.699 1 77.75 120 GLU A CA 1
ATOM 922 C C . GLU A 1 120 ? -10.359 17.031 0.087 1 77.75 120 GLU A C 1
ATOM 924 O O . GLU A 1 120 ? -10.344 17.531 1.215 1 77.75 120 GLU A O 1
ATOM 929 N N . ASP A 1 121 ? -11.453 16.688 -0.594 1 81.31 121 ASP A N 1
ATOM 930 C CA . ASP A 1 121 ? -12.742 16.859 0.057 1 81.31 121 ASP A CA 1
ATOM 931 C C . ASP A 1 121 ? -12.867 15.969 1.286 1 81.31 121 ASP A C 1
ATOM 933 O O . ASP A 1 121 ? -13.461 16.359 2.293 1 81.31 121 ASP A O 1
ATOM 937 N N . VAL A 1 122 ? -12.266 14.844 1.263 1 83.69 122 VAL A N 1
ATOM 938 C CA . VAL A 1 122 ? -12.344 13.906 2.375 1 83.69 122 VAL A CA 1
ATOM 939 C C . VAL A 1 122 ? -11.438 14.375 3.512 1 83.69 122 VAL A C 1
ATOM 941 O O . VAL A 1 122 ? -11.836 14.344 4.68 1 83.69 122 VAL A O 1
ATOM 944 N N . LEU A 1 123 ? -10.281 14.867 3.152 1 77.5 123 LEU A N 1
ATOM 945 C CA . LEU A 1 123 ? -9.352 15.375 4.152 1 77.5 123 LEU A CA 1
ATOM 946 C C . LEU A 1 123 ? -9.945 16.562 4.891 1 77.5 123 LEU A C 1
ATOM 948 O O . LEU A 1 123 ? -9.773 16.703 6.105 1 77.5 123 LEU A O 1
ATOM 952 N N . ALA A 1 124 ? -10.586 17.422 4.16 1 76.38 124 ALA A N 1
ATOM 953 C CA . ALA A 1 124 ? -11.25 18.578 4.773 1 76.38 124 ALA A CA 1
ATOM 954 C C . ALA A 1 124 ? -12.297 18.125 5.793 1 76.38 124 ALA A C 1
ATOM 956 O O . ALA A 1 124 ? -12.383 18.688 6.887 1 76.38 124 ALA A O 1
ATOM 957 N N . TYR A 1 125 ? -13.031 17.172 5.418 1 79.31 125 TYR A N 1
ATOM 958 C CA . TYR A 1 125 ? -14.055 16.625 6.309 1 79.31 125 TYR A CA 1
ATOM 959 C C . TYR A 1 125 ? -13.43 15.992 7.539 1 79.31 125 TYR A C 1
ATOM 961 O O . TYR A 1 125 ? -13.883 16.219 8.664 1 79.31 125 TYR A O 1
ATOM 969 N N . ILE A 1 126 ? -12.383 15.25 7.375 1 76.62 126 ILE A N 1
ATOM 970 C CA . ILE A 1 126 ? -11.711 14.539 8.461 1 76.62 126 ILE A CA 1
ATOM 971 C C . ILE A 1 126 ? -11.055 15.539 9.406 1 76.62 126 ILE A C 1
ATOM 973 O O . ILE A 1 126 ? -11.094 15.375 10.625 1 76.62 126 ILE A O 1
ATOM 977 N N . GLY A 1 127 ? -10.406 16.484 8.781 1 70.69 127 GLY A N 1
ATOM 978 C CA . GLY A 1 127 ? -9.844 17.531 9.594 1 70.69 127 GLY A CA 1
ATOM 979 C C . GLY A 1 127 ? -10.875 18.234 10.469 1 70.69 127 GLY A C 1
ATOM 980 O O . GLY A 1 127 ? -10.609 18.516 11.641 1 70.69 127 GLY A O 1
ATOM 981 N N . PHE A 1 128 ? -11.977 18.5 9.883 1 69.06 128 PHE A N 1
ATOM 982 C CA . PHE A 1 128 ? -13.07 19.125 10.625 1 69.06 128 PHE A CA 1
ATOM 983 C C . PHE A 1 128 ? -13.516 18.234 11.773 1 69.06 128 PHE A C 1
ATOM 985 O O . PHE A 1 128 ? -13.734 18.703 12.891 1 69.06 128 PHE A O 1
ATOM 992 N N . GLN A 1 129 ? -13.586 16.969 11.516 1 69.94 129 GLN A N 1
ATOM 993 C CA . GLN A 1 129 ? -14.031 16.016 12.523 1 69.94 129 GLN A CA 1
ATOM 994 C C . GLN A 1 129 ? -12.992 15.852 13.625 1 69.94 129 GLN A C 1
ATOM 996 O O . GLN A 1 129 ? -13.336 15.703 14.797 1 69.94 129 GLN A O 1
ATOM 1001 N N . ALA A 1 130 ? -11.797 15.891 13.219 1 65.25 130 ALA A N 1
ATOM 1002 C CA . ALA A 1 130 ? -10.719 15.727 14.188 1 65.25 130 ALA A CA 1
ATOM 1003 C C . ALA A 1 130 ? -10.602 16.953 15.094 1 65.25 130 ALA A C 1
ATOM 1005 O O . ALA A 1 130 ? -10.258 16.828 16.266 1 65.25 130 ALA A O 1
ATOM 1006 N N . TRP A 1 131 ? -10.68 18.125 14.469 1 58.22 131 TRP A N 1
ATOM 1007 C CA . TRP A 1 131 ? -10.578 19.375 15.227 1 58.22 131 TRP A CA 1
ATOM 1008 C C . TRP A 1 131 ? -11.828 19.609 16.078 1 58.22 131 TRP A C 1
ATOM 1010 O O . TRP A 1 131 ? -11.812 20.406 17 1 58.22 131 TRP A O 1
ATOM 1020 N N . GLN A 1 132 ? -12.883 19.031 15.695 1 55.81 132 GLN A N 1
ATOM 1021 C CA . GLN A 1 132 ? -14.07 19.297 16.5 1 55.81 132 GLN A CA 1
ATOM 1022 C C . GLN A 1 132 ? -13.789 19.062 17.984 1 55.81 132 GLN A C 1
ATOM 1024 O O . GLN A 1 132 ? -13.375 17.969 18.375 1 55.81 132 GLN A O 1
ATOM 1029 N N . PRO A 1 133 ? -13.523 20.266 18.703 1 45.09 133 PRO A N 1
ATOM 1030 C CA . PRO A 1 133 ? -13.445 20.188 20.156 1 45.09 133 PRO A CA 1
ATOM 1031 C C . PRO A 1 133 ? -14.43 19.172 20.75 1 45.09 133 PRO A C 1
ATOM 1033 O O . PRO A 1 133 ? -15.469 18.891 20.141 1 45.09 133 PRO A O 1
ATOM 1036 N N . PRO A 1 134 ? -13.906 18.297 21.547 1 41.06 134 PRO A N 1
ATOM 1037 C CA . PRO A 1 134 ? -14.93 17.469 22.188 1 41.06 134 PRO A CA 1
ATOM 1038 C C . PRO A 1 134 ? -16.219 18.234 22.484 1 41.06 134 PRO A C 1
ATOM 1040 O O . PRO A 1 134 ? -16.172 19.453 22.688 1 41.06 134 PRO A O 1
ATOM 1043 N N . ASP A 1 135 ? -17.266 17.859 21.922 1 38.62 135 ASP A N 1
ATOM 1044 C CA . ASP A 1 135 ? -18.484 18.406 22.531 1 38.62 135 ASP A CA 1
ATOM 1045 C C . ASP A 1 135 ? -18.297 18.625 24.031 1 38.62 135 ASP A C 1
ATOM 1047 O O . ASP A 1 135 ? -18.547 17.719 24.844 1 38.62 135 ASP A O 1
ATOM 1051 N N . VAL A 1 136 ? -17.234 19.203 24.562 1 33.62 136 VAL A N 1
ATOM 1052 C CA . VAL A 1 136 ? -17.516 19.734 25.906 1 33.62 136 VAL A CA 1
ATOM 1053 C C . VAL A 1 136 ? -18.703 20.703 25.828 1 33.62 136 VAL A C 1
ATOM 1055 O O . VAL A 1 136 ? -18.969 21.297 24.797 1 33.62 136 VAL A O 1
ATOM 1058 N N . GLY A 1 137 ? -19.609 20.656 26.75 1 35.81 137 GLY A N 1
ATOM 1059 C CA . GLY A 1 137 ? -20.531 21.703 27.188 1 35.81 137 GLY A CA 1
ATOM 1060 C C . GLY A 1 137 ? -19.984 23.109 27.016 1 35.81 137 GLY A C 1
ATOM 1061 O O . GLY A 1 137 ? -19.188 23.562 27.828 1 35.81 137 GLY A O 1
ATOM 1062 N N . GLY A 1 138 ? -19.594 23.516 25.922 1 34.22 138 GLY A N 1
ATOM 1063 C CA . GLY A 1 138 ? -19.391 24.953 25.859 1 34.22 138 GLY A CA 1
ATOM 1064 C C . GLY A 1 138 ? -20.328 25.734 26.75 1 34.22 138 GLY A C 1
ATOM 1065 O O . GLY A 1 138 ? -21.469 25.328 26.984 1 34.22 138 GLY A O 1
ATOM 1066 N N . PRO A 1 139 ? -19.812 26.328 27.844 1 31.81 139 PRO A N 1
ATOM 1067 C CA . PRO A 1 139 ? -20.703 27.312 28.438 1 31.81 139 PRO A CA 1
ATOM 1068 C C . PRO A 1 139 ? -21.469 28.125 27.391 1 31.81 139 PRO A C 1
ATOM 1070 O O . PRO A 1 139 ? -21.062 28.188 26.234 1 31.81 139 PRO A O 1
ATOM 1073 N N . GLU A 1 140 ? -22.734 28.578 27.672 1 31.31 140 GLU A N 1
ATOM 1074 C CA . GLU A 1 140 ? -23.469 29.812 27.375 1 31.31 140 GLU A CA 1
ATOM 1075 C C . GLU A 1 140 ? -22.531 31.016 27.344 1 31.31 140 GLU A C 1
ATOM 1077 O O . GLU A 1 140 ? -22.234 31.609 28.375 1 31.31 140 GLU A O 1
ATOM 1082 N N . ILE A 1 141 ? -21.453 30.906 26.703 1 27.48 141 ILE A N 1
ATOM 1083 C CA . ILE A 1 141 ? -20.875 32.25 26.547 1 27.48 141 ILE A CA 1
ATOM 1084 C C . ILE A 1 141 ? -21.953 33.25 26.125 1 27.48 141 ILE A C 1
ATOM 1086 O O . ILE A 1 141 ? -22.531 33.125 25.047 1 27.48 141 ILE A O 1
ATOM 1090 N N . MET A 1 142 ? -22.641 33.812 27.125 1 25.25 142 MET A N 1
ATOM 1091 C CA . MET A 1 142 ? -23.375 35.031 27.328 1 25.25 142 MET A CA 1
ATOM 1092 C C . MET A 1 142 ? -22.688 36.188 26.594 1 25.25 142 MET A C 1
ATOM 1094 O O . MET A 1 142 ? -21.469 36.281 26.547 1 25.25 142 MET A O 1
ATOM 1098 N N . SER A 1 143 ? -23.328 36.906 25.625 1 25.42 143 SER A N 1
ATOM 1099 C CA . SER A 1 143 ? -23.281 38.312 25.266 1 25.42 143 SER A CA 1
ATOM 1100 C C . SER A 1 143 ? -22.797 39.156 26.422 1 25.42 143 SER A C 1
ATOM 1102 O O . SER A 1 143 ? -23.516 39.344 27.422 1 25.42 143 SER A O 1
ATOM 1104 N N . LEU A 1 144 ? -21.594 38.906 26.984 1 20.38 144 LEU A N 1
ATOM 1105 C CA . LEU A 1 144 ? -21.312 40.125 27.719 1 20.38 144 LEU A CA 1
ATOM 1106 C C . LEU A 1 144 ? -20.969 41.281 26.766 1 20.38 144 LEU A C 1
ATOM 1108 O O . LEU A 1 144 ? -20.297 41.062 25.75 1 20.38 144 LEU A O 1
ATOM 1112 N N . MET B 1 1 ? 4.621 21.406 11.438 1 91.88 1 MET B N 1
ATOM 1113 C CA . MET B 1 1 ? 5.266 20.094 11.617 1 91.88 1 MET B CA 1
ATOM 1114 C C . MET B 1 1 ? 6.113 19.734 10.398 1 91.88 1 MET B C 1
ATOM 1116 O O . MET B 1 1 ? 5.688 19.938 9.258 1 91.88 1 MET B O 1
ATOM 1120 N N . GLU B 1 2 ? 7.336 19.203 10.766 1 95.12 2 GLU B N 1
ATOM 1121 C CA . GLU B 1 2 ? 8.258 18.906 9.68 1 95.12 2 GLU B CA 1
ATOM 1122 C C . GLU B 1 2 ? 8.375 17.391 9.453 1 95.12 2 GLU B C 1
ATOM 1124 O O . GLU B 1 2 ? 8.227 16.609 10.391 1 95.12 2 GLU B O 1
ATOM 1129 N N . VAL B 1 3 ? 8.719 17.047 8.164 1 95.44 3 VAL B N 1
ATOM 1130 C CA . VAL B 1 3 ? 8.828 15.664 7.719 1 95.44 3 VAL B CA 1
ATOM 1131 C C . VAL B 1 3 ? 9.867 14.922 8.562 1 95.44 3 VAL B C 1
ATOM 1133 O O . VAL B 1 3 ? 9.688 13.75 8.891 1 95.44 3 VAL B O 1
ATOM 1136 N N . GLY B 1 4 ? 10.875 15.641 8.914 1 95.12 4 GLY B N 1
ATOM 1137 C CA . GLY B 1 4 ? 11.938 15.031 9.695 1 95.12 4 GLY B CA 1
ATOM 1138 C C . GLY B 1 4 ? 11.453 14.438 11.008 1 95.12 4 GLY B C 1
ATOM 1139 O O . GLY B 1 4 ? 12.023 13.469 11.5 1 95.12 4 GLY B O 1
ATOM 1140 N N . ALA B 1 5 ? 10.461 14.922 11.609 1 94.31 5 ALA B N 1
ATOM 1141 C CA . ALA B 1 5 ? 9.898 14.461 12.883 1 94.31 5 ALA B CA 1
ATOM 1142 C C . ALA B 1 5 ? 9.25 13.094 12.727 1 94.31 5 ALA B C 1
ATOM 1144 O O . ALA B 1 5 ? 9.016 12.398 13.719 1 94.31 5 ALA B O 1
ATOM 1145 N N . LEU B 1 6 ? 8.938 12.695 11.477 1 94.69 6 LEU B N 1
ATOM 1146 C CA . LEU B 1 6 ? 8.273 11.422 11.227 1 94.69 6 LEU B CA 1
ATOM 1147 C C . LEU B 1 6 ? 9.281 10.32 10.93 1 94.69 6 LEU B C 1
ATOM 1149 O O . LEU B 1 6 ? 8.93 9.141 10.883 1 94.69 6 LEU B O 1
ATOM 1153 N N . VAL B 1 7 ? 10.516 10.781 10.711 1 94.31 7 VAL B N 1
ATOM 1154 C CA . VAL B 1 7 ? 11.539 9.797 10.375 1 94.31 7 VAL B CA 1
ATOM 1155 C C . VAL B 1 7 ? 12.039 9.117 11.648 1 94.31 7 VAL B C 1
ATOM 1157 O O . VAL B 1 7 ? 12.547 9.773 12.555 1 94.31 7 VAL B O 1
ATOM 1160 N N . ARG B 1 8 ? 11.836 7.766 11.734 1 81.81 8 ARG B N 1
ATOM 1161 C CA . ARG B 1 8 ? 12.133 7.098 12.992 1 81.81 8 ARG B CA 1
ATOM 1162 C C . ARG B 1 8 ? 13.297 6.117 12.836 1 81.81 8 ARG B C 1
ATOM 1164 O O . ARG B 1 8 ? 13.977 5.793 13.812 1 81.81 8 ARG B O 1
ATOM 1171 N N . LYS B 1 9 ? 13.469 5.559 11.797 1 79.5 9 LYS B N 1
ATOM 1172 C CA . LYS B 1 9 ? 14.469 4.496 11.703 1 79.5 9 LYS B CA 1
ATOM 1173 C C . LYS B 1 9 ? 15.305 4.641 10.43 1 79.5 9 LYS B C 1
ATOM 1175 O O . LYS B 1 9 ? 14.93 5.383 9.523 1 79.5 9 LYS B O 1
ATOM 1180 N N . ASN B 1 10 ? 16.406 3.889 10.562 1 89.69 10 ASN B N 1
ATOM 1181 C CA . ASN B 1 10 ? 17.203 3.758 9.344 1 89.69 10 ASN B CA 1
ATOM 1182 C C . ASN B 1 10 ? 16.438 3.035 8.242 1 89.69 10 ASN B C 1
ATOM 1184 O O . ASN B 1 10 ? 15.789 2.016 8.5 1 89.69 10 ASN B O 1
ATOM 1188 N N . PRO B 1 11 ? 16.547 3.621 7.137 1 95.5 11 PRO B N 1
ATOM 1189 C CA . PRO B 1 11 ? 15.797 2.986 6.047 1 95.5 11 PRO B CA 1
ATOM 1190 C C . PRO B 1 11 ? 16.375 1.627 5.652 1 95.5 11 PRO B C 1
ATOM 1192 O O . PRO B 1 11 ? 17.594 1.428 5.703 1 95.5 11 PRO B O 1
ATOM 1195 N N . ILE B 1 12 ? 15.562 0.66 5.367 1 97.38 12 ILE B N 1
ATOM 1196 C CA . ILE B 1 12 ? 15.938 -0.611 4.762 1 97.38 12 ILE B CA 1
ATOM 1197 C C . ILE B 1 12 ? 16.234 -0.406 3.273 1 97.38 12 ILE B C 1
ATOM 1199 O O . ILE B 1 12 ? 15.375 0.085 2.533 1 97.38 12 ILE B O 1
ATOM 1203 N N . VAL B 1 13 ? 17.406 -0.745 2.859 1 98.31 13 VAL B N 1
ATOM 1204 C CA . VAL B 1 13 ? 17.797 -0.433 1.488 1 98.31 13 VAL B CA 1
ATOM 1205 C C . VAL B 1 13 ? 18.312 -1.691 0.799 1 98.31 13 VAL B C 1
ATOM 1207 O O . VAL B 1 13 ? 18.656 -2.676 1.462 1 98.31 13 VAL B O 1
ATOM 1210 N N . LEU B 1 14 ? 18.297 -1.674 -0.461 1 98.69 14 LEU B N 1
ATOM 1211 C CA . LEU B 1 14 ? 18.906 -2.67 -1.328 1 98.69 14 LEU B CA 1
ATOM 1212 C C . LEU B 1 14 ? 20.078 -2.066 -2.102 1 98.69 14 LEU B C 1
ATOM 1214 O O . LEU B 1 14 ? 19.984 -0.947 -2.607 1 98.69 14 LEU B O 1
ATOM 1218 N N . LYS B 1 15 ? 21.125 -2.771 -2.16 1 98.12 15 LYS B N 1
ATOM 1219 C CA . LYS B 1 15 ? 22.25 -2.307 -2.951 1 98.12 15 LYS B CA 1
ATOM 1220 C C . LYS B 1 15 ? 21.938 -2.336 -4.441 1 98.12 15 LYS B C 1
ATOM 1222 O O . LYS B 1 15 ? 21.062 -3.094 -4.883 1 98.12 15 LYS B O 1
ATOM 1227 N N . HIS B 1 16 ? 22.688 -1.585 -5.23 1 96.69 16 HIS B N 1
ATOM 1228 C CA . HIS B 1 16 ? 22.406 -1.364 -6.645 1 96.69 16 HIS B CA 1
ATOM 1229 C C . HIS B 1 16 ? 22.438 -2.676 -7.422 1 96.69 16 HIS B C 1
ATOM 1231 O O . HIS B 1 16 ? 21.828 -2.785 -8.484 1 96.69 16 HIS B O 1
ATOM 1237 N N . ASP B 1 17 ? 23.031 -3.711 -6.875 1 97 17 ASP B N 1
ATOM 1238 C CA . ASP B 1 17 ? 23.172 -4.969 -7.602 1 97 17 ASP B CA 1
ATOM 1239 C C . ASP B 1 17 ? 22.234 -6.031 -7.043 1 97 17 ASP B C 1
ATOM 1241 O O . ASP B 1 17 ? 22.297 -7.199 -7.43 1 97 17 ASP B O 1
ATOM 1245 N N . GLY B 1 18 ? 21.375 -5.648 -6.184 1 98.19 18 GLY B N 1
ATOM 1246 C CA . GLY B 1 18 ? 20.438 -6.586 -5.605 1 98.19 18 GLY B CA 1
ATOM 1247 C C . GLY B 1 18 ? 19.375 -7.039 -6.586 1 98.19 18 GLY B C 1
ATOM 1248 O O . GLY B 1 18 ? 19.141 -6.383 -7.602 1 98.19 18 GLY B O 1
ATOM 1249 N N . THR B 1 19 ? 18.734 -8.156 -6.301 1 98.62 19 THR B N 1
ATOM 1250 C CA . THR B 1 19 ? 17.719 -8.75 -7.18 1 98.62 19 THR B CA 1
ATOM 1251 C C . THR B 1 19 ? 16.312 -8.43 -6.68 1 98.62 19 THR B C 1
ATOM 1253 O O . THR B 1 19 ? 16.141 -7.949 -5.562 1 98.62 19 THR B O 1
ATOM 1256 N N . ILE B 1 20 ? 15.336 -8.727 -7.562 1 98.31 20 ILE B N 1
ATOM 1257 C CA . ILE B 1 20 ? 13.938 -8.57 -7.18 1 98.31 20 ILE B CA 1
ATOM 1258 C C . ILE B 1 20 ? 13.617 -9.477 -5.992 1 98.31 20 ILE B C 1
ATOM 1260 O O . ILE B 1 20 ? 12.93 -9.07 -5.059 1 98.31 20 ILE B O 1
ATOM 1264 N N . LEU B 1 21 ? 14.195 -10.656 -6.008 1 97.75 21 LEU B N 1
ATOM 1265 C CA . LEU B 1 21 ? 13.961 -11.609 -4.922 1 97.75 21 LEU B CA 1
ATOM 1266 C C . LEU B 1 21 ? 14.492 -11.062 -3.6 1 97.75 21 LEU B C 1
ATOM 1268 O O . LEU B 1 21 ? 13.82 -11.172 -2.566 1 97.75 21 LEU B O 1
ATOM 1272 N N . GLU B 1 22 ? 15.664 -10.523 -3.623 1 98.31 22 GLU B N 1
ATOM 1273 C CA . GLU B 1 22 ? 16.219 -9.93 -2.406 1 98.31 22 GLU B CA 1
ATOM 1274 C C . GLU B 1 22 ? 15.32 -8.805 -1.887 1 98.31 22 GLU B C 1
ATOM 1276 O O . GLU B 1 22 ? 15.141 -8.664 -0.676 1 98.31 22 GLU B O 1
ATOM 1281 N N . ALA B 1 23 ? 14.812 -8.016 -2.807 1 98.56 23 ALA B N 1
ATOM 1282 C CA . ALA B 1 23 ? 13.883 -6.961 -2.414 1 98.56 23 ALA B CA 1
ATOM 1283 C C . ALA B 1 23 ? 12.641 -7.543 -1.743 1 98.56 23 ALA B C 1
ATOM 1285 O O . ALA B 1 23 ? 12.195 -7.043 -0.71 1 98.56 23 ALA B O 1
ATOM 1286 N N . VAL B 1 24 ? 12.102 -8.586 -2.32 1 98.12 24 VAL B N 1
ATOM 1287 C CA . VAL B 1 24 ? 10.93 -9.273 -1.781 1 98.12 24 VAL B CA 1
ATOM 1288 C C . VAL B 1 24 ? 11.227 -9.766 -0.365 1 98.12 24 VAL B C 1
ATOM 1290 O O . VAL B 1 24 ? 10.43 -9.562 0.549 1 98.12 24 VAL B O 1
ATOM 1293 N N . GLN B 1 25 ? 12.359 -10.344 -0.178 1 98 25 GLN B N 1
ATOM 1294 C CA . GLN B 1 25 ? 12.75 -10.883 1.12 1 98 25 GLN B CA 1
ATOM 1295 C C . GLN B 1 25 ? 12.914 -9.773 2.154 1 98 25 GLN B C 1
ATOM 1297 O O . GLN B 1 25 ? 12.508 -9.922 3.309 1 98 25 GLN B O 1
ATOM 1302 N N . LEU B 1 26 ? 13.484 -8.695 1.745 1 98.12 26 LEU B N 1
ATOM 1303 C CA . LEU B 1 26 ? 13.641 -7.559 2.643 1 98.12 26 LEU B CA 1
ATOM 1304 C C . LEU B 1 26 ? 12.289 -7.008 3.066 1 98.12 26 LEU B C 1
ATOM 1306 O O . LEU B 1 26 ? 12.062 -6.738 4.246 1 98.12 26 LEU B O 1
ATOM 1310 N N . MET B 1 27 ? 11.359 -6.82 2.096 1 97.94 27 MET B N 1
ATOM 1311 C CA . MET B 1 27 ? 10.047 -6.277 2.402 1 97.94 27 MET B CA 1
ATOM 1312 C C . MET B 1 27 ? 9.281 -7.195 3.352 1 97.94 27 MET B C 1
ATOM 1314 O O . MET B 1 27 ? 8.68 -6.734 4.32 1 97.94 27 MET B O 1
ATOM 1318 N N . ALA B 1 28 ? 9.383 -8.461 3.078 1 96.81 28 ALA B N 1
ATOM 1319 C CA . ALA B 1 28 ? 8.688 -9.43 3.926 1 96.81 28 ALA B CA 1
ATOM 1320 C C . ALA B 1 28 ? 9.297 -9.469 5.324 1 96.81 28 ALA B C 1
ATOM 1322 O O . ALA B 1 28 ? 8.578 -9.461 6.324 1 96.81 28 ALA B O 1
ATOM 1323 N N . LYS B 1 29 ? 10.594 -9.477 5.426 1 96.81 29 LYS B N 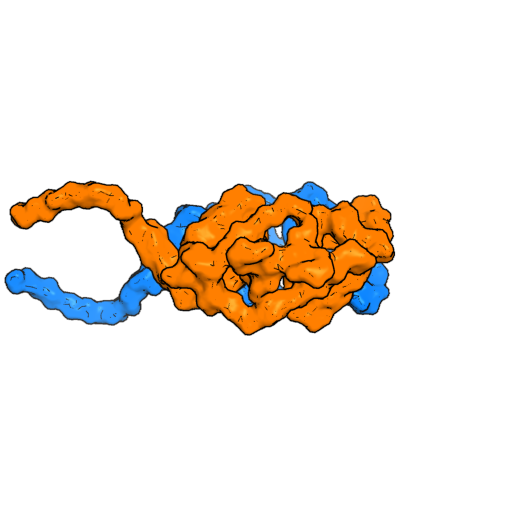1
ATOM 1324 C CA . LYS B 1 29 ? 11.32 -9.594 6.688 1 96.81 29 LYS B CA 1
ATOM 1325 C C . LYS B 1 29 ? 11.07 -8.383 7.578 1 96.81 29 LYS B C 1
ATOM 1327 O O . LYS B 1 29 ? 10.906 -8.523 8.789 1 96.81 29 LYS B O 1
ATOM 1332 N N . HIS B 1 30 ? 11.008 -7.23 7 1 96.19 30 HIS B N 1
ATOM 1333 C CA . HIS B 1 30 ? 10.961 -6.008 7.793 1 96.19 30 HIS B CA 1
ATOM 1334 C C . HIS B 1 30 ? 9.57 -5.395 7.777 1 96.19 30 HIS B C 1
ATOM 1336 O O . HIS B 1 30 ? 9.344 -4.332 8.367 1 96.19 30 HIS B O 1
ATOM 1342 N N . ASN B 1 31 ? 8.633 -6 7.102 1 94.12 31 ASN B N 1
ATOM 1343 C CA . ASN B 1 31 ? 7.246 -5.555 7.012 1 94.12 31 ASN B CA 1
ATOM 1344 C C . ASN B 1 31 ? 7.148 -4.137 6.461 1 94.12 31 ASN B C 1
ATOM 1346 O O . ASN B 1 31 ? 6.5 -3.277 7.062 1 94.12 31 ASN B O 1
ATOM 1350 N N . VAL B 1 32 ? 7.855 -3.924 5.348 1 94.88 32 VAL B N 1
ATOM 1351 C CA . VAL B 1 32 ? 7.785 -2.656 4.625 1 94.88 32 VAL B CA 1
ATOM 1352 C C . VAL B 1 32 ? 7.289 -2.9 3.201 1 94.88 32 VAL B C 1
ATOM 1354 O O . VAL B 1 32 ? 7.461 -3.994 2.658 1 94.88 32 VAL B O 1
ATOM 1357 N N . GLY B 1 33 ? 6.684 -1.889 2.582 1 95.44 33 GLY B N 1
ATOM 1358 C CA . GLY B 1 33 ? 6.09 -2.062 1.267 1 95.44 33 GLY B CA 1
ATOM 1359 C C . GLY B 1 33 ? 6.961 -1.531 0.144 1 95.44 33 GLY B C 1
ATOM 1360 O O . GLY B 1 33 ? 6.59 -1.613 -1.028 1 95.44 33 GLY B O 1
ATOM 1361 N N . VAL B 1 34 ? 8.09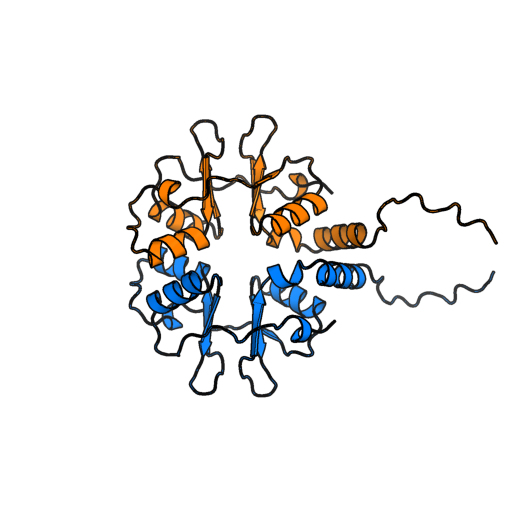4 -0.967 0.554 1 96.69 34 VAL B N 1
ATOM 1362 C CA . VAL B 1 34 ? 8.984 -0.386 -0.445 1 96.69 34 VAL B CA 1
ATOM 1363 C C . VAL B 1 34 ? 10.43 -0.514 0.021 1 96.69 34 VAL B C 1
ATOM 1365 O O . VAL B 1 34 ? 10.711 -0.498 1.223 1 96.69 34 VAL B O 1
ATOM 1368 N N . VAL B 1 35 ? 11.359 -0.661 -0.942 1 98.19 35 VAL B N 1
ATOM 1369 C CA . VAL B 1 35 ? 12.789 -0.694 -0.671 1 98.19 35 VAL B CA 1
ATOM 1370 C C . VAL B 1 35 ? 13.523 0.209 -1.66 1 98.19 35 VAL B C 1
ATOM 1372 O O . VAL B 1 35 ? 13.516 -0.043 -2.867 1 98.19 35 VAL B O 1
ATOM 1375 N N . PRO B 1 36 ? 14.125 1.291 -1.124 1 98.5 36 PRO B N 1
ATOM 1376 C CA . PRO B 1 36 ? 15.016 2.061 -2.002 1 98.5 36 PRO B CA 1
ATOM 1377 C C . PRO B 1 36 ? 16.266 1.281 -2.416 1 98.5 36 PRO B C 1
ATOM 1379 O O . PRO B 1 36 ? 16.797 0.515 -1.618 1 98.5 36 PRO B O 1
ATOM 1382 N N . ILE B 1 37 ? 16.609 1.457 -3.631 1 98.81 37 ILE B N 1
ATOM 1383 C CA . ILE B 1 37 ? 17.875 0.96 -4.141 1 98.81 37 ILE B CA 1
ATOM 1384 C C . ILE B 1 37 ? 18.906 2.084 -4.137 1 98.81 37 ILE B C 1
ATOM 1386 O O . ILE B 1 37 ? 18.688 3.143 -4.73 1 98.81 37 ILE B O 1
ATOM 1390 N N . VAL B 1 38 ? 20.047 1.86 -3.471 1 98.25 38 VAL B N 1
ATOM 1391 C CA . VAL B 1 38 ? 20.969 2.973 -3.258 1 98.25 38 VAL B CA 1
ATOM 1392 C C . VAL B 1 38 ? 22.328 2.639 -3.865 1 98.25 38 VAL B C 1
ATOM 1394 O O . VAL B 1 38 ? 22.656 1.467 -4.059 1 98.25 38 VAL B O 1
ATOM 1397 N N . ASP B 1 39 ? 23.047 3.693 -4.156 1 97.75 39 ASP B N 1
ATOM 1398 C CA . ASP B 1 39 ? 24.422 3.512 -4.582 1 97.75 39 ASP B CA 1
ATOM 1399 C C . ASP B 1 39 ? 25.359 3.396 -3.379 1 97.75 39 ASP B C 1
ATOM 1401 O O . ASP B 1 39 ? 24.906 3.264 -2.242 1 97.75 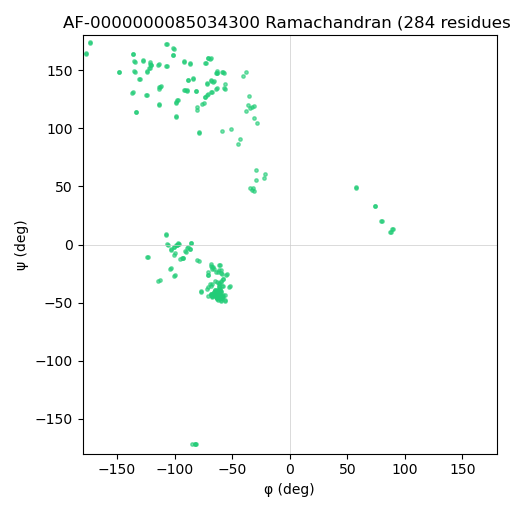39 ASP B O 1
ATOM 1405 N N . ALA B 1 40 ? 26.609 3.396 -3.619 1 96.62 40 ALA B N 1
ATOM 1406 C CA . ALA B 1 40 ? 27.609 3.174 -2.578 1 96.62 40 ALA B CA 1
ATOM 1407 C C . ALA B 1 40 ? 27.625 4.324 -1.573 1 96.62 40 ALA B C 1
ATOM 1409 O O . ALA B 1 40 ? 28.062 4.156 -0.436 1 96.62 40 ALA B O 1
ATOM 1410 N N . GLU B 1 41 ? 27.094 5.473 -1.937 1 96.06 41 GLU B N 1
ATOM 1411 C CA . GLU B 1 41 ? 27.109 6.648 -1.072 1 96.06 41 GLU B CA 1
ATOM 1412 C C . GLU B 1 41 ? 25.781 6.809 -0.342 1 96.06 41 GLU B C 1
ATOM 1414 O O . GLU B 1 41 ? 25.578 7.777 0.393 1 96.06 41 GLU B O 1
ATOM 1419 N N . GLY B 1 42 ? 24.891 5.953 -0.587 1 96.31 42 GLY B N 1
ATOM 1420 C CA . GLY B 1 42 ? 23.609 6.012 0.101 1 96.31 42 GLY B CA 1
ATOM 1421 C C . GLY B 1 42 ? 22.578 6.863 -0.618 1 96.31 42 GLY B C 1
ATOM 1422 O O . GLY B 1 42 ? 21.562 7.234 -0.039 1 96.31 42 GLY B O 1
ATOM 1423 N N . ARG B 1 43 ? 22.938 7.172 -1.902 1 97.5 43 ARG B N 1
ATOM 1424 C CA . ARG B 1 43 ? 22 7.945 -2.703 1 97.5 43 ARG B CA 1
ATOM 1425 C C . ARG B 1 43 ? 21.031 7.027 -3.441 1 97.5 43 ARG B C 1
ATOM 1427 O O . ARG B 1 43 ? 21.438 6.031 -4.043 1 97.5 43 ARG B O 1
ATOM 1434 N N . PRO B 1 44 ? 19.75 7.352 -3.371 1 98.19 44 PRO B N 1
ATOM 1435 C CA . PRO B 1 44 ? 18.781 6.48 -4.035 1 98.19 44 PRO B CA 1
ATOM 1436 C C . PRO B 1 44 ? 18.891 6.52 -5.559 1 98.19 44 PRO B C 1
ATOM 1438 O O . PRO B 1 44 ? 18.969 7.602 -6.148 1 98.19 44 PRO B O 1
ATOM 1441 N N . LEU B 1 45 ? 18.938 5.367 -6.133 1 98 45 LEU B N 1
ATOM 1442 C CA . LEU B 1 45 ? 18.953 5.191 -7.582 1 98 45 LEU B CA 1
ATOM 1443 C C . LEU B 1 45 ? 17.578 4.832 -8.109 1 98 45 LEU B C 1
ATOM 1445 O O . LEU B 1 45 ? 17.281 5.043 -9.289 1 98 45 LEU B O 1
ATOM 1449 N N . GLY B 1 46 ? 16.781 4.258 -7.344 1 98 46 GLY B N 1
ATOM 1450 C CA . GLY B 1 46 ? 15.43 3.789 -7.641 1 98 46 GLY B CA 1
ATOM 1451 C C . GLY B 1 46 ? 14.695 3.273 -6.418 1 98 46 GLY B C 1
ATOM 1452 O O . GLY B 1 46 ? 15.25 3.268 -5.312 1 98 46 GLY B O 1
ATOM 1453 N N . VAL B 1 47 ? 13.492 2.982 -6.609 1 98.06 47 VAL B N 1
ATOM 1454 C CA . VAL B 1 47 ? 12.68 2.414 -5.539 1 98.06 47 VAL B CA 1
ATOM 1455 C C . VAL B 1 47 ? 11.844 1.259 -6.082 1 98.06 47 VAL B C 1
ATOM 1457 O O . VAL B 1 47 ? 11.258 1.36 -7.164 1 98.06 47 VAL B O 1
ATOM 1460 N N . ILE B 1 48 ? 11.867 0.157 -5.414 1 98.12 48 ILE B N 1
ATOM 1461 C CA . ILE B 1 48 ? 11.016 -0.976 -5.773 1 98.12 48 ILE B CA 1
ATOM 1462 C C . ILE B 1 48 ? 9.992 -1.221 -4.668 1 98.12 48 ILE B C 1
ATOM 1464 O O . ILE B 1 48 ? 10.352 -1.359 -3.498 1 98.12 48 ILE B O 1
ATOM 1468 N N . SER B 1 49 ? 8.703 -1.157 -4.988 1 97.38 49 SER B N 1
ATOM 1469 C CA . SER B 1 49 ? 7.598 -1.381 -4.066 1 97.38 49 SER B CA 1
ATOM 1470 C C . SER B 1 49 ? 6.906 -2.713 -4.344 1 97.38 49 SER B C 1
ATOM 1472 O O . SER B 1 49 ? 7.246 -3.406 -5.301 1 97.38 49 SER B O 1
ATOM 1474 N N . GLU B 1 50 ? 5.977 -3.043 -3.424 1 96.81 50 GLU B N 1
ATOM 1475 C CA . GLU B 1 50 ? 5.152 -4.23 -3.615 1 96.81 50 GLU B CA 1
ATOM 1476 C C . GLU B 1 50 ? 4.48 -4.223 -4.988 1 96.81 50 GLU B C 1
ATOM 1478 O O . GLU B 1 50 ? 4.414 -5.254 -5.656 1 96.81 50 GLU B O 1
ATOM 1483 N N . ARG B 1 51 ? 4.098 -3.082 -5.438 1 95.5 51 ARG B N 1
ATOM 1484 C CA . ARG B 1 51 ? 3.439 -2.945 -6.73 1 95.5 51 ARG B CA 1
ATOM 1485 C C . ARG B 1 51 ? 4.398 -3.266 -7.871 1 95.5 51 ARG B C 1
ATOM 1487 O O . ARG B 1 51 ? 4.012 -3.898 -8.859 1 95.5 51 ARG B O 1
ATOM 1494 N N . HIS B 1 52 ? 5.578 -2.818 -7.797 1 96.94 52 HIS B N 1
ATOM 1495 C CA . HIS B 1 52 ? 6.562 -3.111 -8.828 1 96.94 52 HIS B CA 1
ATOM 1496 C C . HIS B 1 52 ? 6.844 -4.605 -8.914 1 96.94 52 HIS B C 1
ATOM 1498 O O . HIS B 1 52 ? 6.992 -5.152 -10.016 1 96.94 52 HIS B O 1
ATOM 1504 N N . VAL B 1 53 ? 6.965 -5.223 -7.73 1 97.44 53 VAL B N 1
ATOM 1505 C CA . VAL B 1 53 ? 7.168 -6.668 -7.703 1 97.44 53 VAL B CA 1
ATOM 1506 C C . VAL B 1 53 ? 5.992 -7.367 -8.383 1 97.44 53 VAL B C 1
ATOM 1508 O O . VAL B 1 53 ? 6.184 -8.273 -9.195 1 97.44 53 VAL B O 1
ATOM 1511 N N . LEU B 1 54 ? 4.816 -6.945 -8.047 1 96.94 54 LEU B N 1
ATOM 1512 C CA . LEU B 1 54 ? 3.615 -7.555 -8.609 1 96.94 54 LEU B CA 1
ATOM 1513 C C . LEU B 1 54 ? 3.592 -7.398 -10.133 1 96.94 54 LEU B C 1
ATOM 1515 O O . LEU B 1 54 ? 3.25 -8.336 -10.852 1 96.94 54 LEU B O 1
ATOM 1519 N N . ARG B 1 55 ? 3.9 -6.246 -10.609 1 96.5 55 ARG B N 1
ATOM 1520 C CA . ARG B 1 55 ? 3.92 -6.004 -12.047 1 96.5 55 ARG B CA 1
ATOM 1521 C C . ARG B 1 55 ? 4.969 -6.871 -12.734 1 96.5 55 ARG B C 1
ATOM 1523 O O . ARG B 1 55 ? 4.734 -7.379 -13.836 1 96.5 55 ARG B O 1
ATOM 1530 N N . ALA B 1 56 ? 6.086 -6.996 -12.109 1 96.62 56 ALA B N 1
ATOM 1531 C CA . ALA B 1 56 ? 7.125 -7.871 -12.641 1 96.62 56 ALA B CA 1
ATOM 1532 C C . ALA B 1 56 ? 6.629 -9.312 -12.742 1 96.62 56 ALA B C 1
ATOM 1534 O O . ALA B 1 56 ? 6.844 -9.977 -13.758 1 96.62 56 ALA B O 1
ATOM 1535 N N . LEU B 1 57 ? 5.988 -9.773 -11.68 1 95.31 57 LEU B N 1
ATOM 1536 C CA . LEU B 1 57 ? 5.441 -11.133 -11.656 1 95.31 57 LEU B CA 1
ATOM 1537 C C . LEU B 1 57 ? 4.426 -11.32 -12.781 1 95.31 57 LEU B C 1
ATOM 1539 O O . LEU B 1 57 ? 4.473 -12.32 -13.5 1 95.31 57 LEU B O 1
ATOM 1543 N N . ALA B 1 58 ? 3.541 -10.391 -12.898 1 95.88 58 ALA B N 1
ATOM 1544 C CA . ALA B 1 58 ? 2.498 -10.469 -13.922 1 95.88 58 ALA B CA 1
ATOM 1545 C C . ALA B 1 58 ? 3.102 -10.523 -15.32 1 95.88 58 ALA B C 1
ATOM 1547 O O . ALA B 1 58 ? 2.543 -11.156 -16.219 1 95.88 58 ALA B O 1
ATOM 1548 N N . ALA B 1 59 ? 4.207 -9.898 -15.5 1 95.75 59 ALA B N 1
ATOM 1549 C CA . ALA B 1 59 ? 4.871 -9.828 -16.797 1 95.75 59 ALA B CA 1
ATOM 1550 C C . ALA B 1 59 ? 5.781 -11.031 -17.016 1 95.75 59 ALA B C 1
ATOM 1552 O O . ALA B 1 59 ? 6.41 -11.164 -18.062 1 95.75 59 ALA B O 1
ATOM 1553 N N . GLY B 1 60 ? 5.887 -11.859 -16.031 1 94.19 60 GLY B N 1
ATOM 1554 C CA . GLY B 1 60 ? 6.699 -13.062 -16.156 1 94.19 60 GLY B CA 1
ATOM 1555 C C . GLY B 1 60 ? 8.18 -12.797 -15.977 1 94.19 60 GLY B C 1
ATOM 1556 O O . GLY B 1 60 ? 9.016 -13.57 -16.438 1 94.19 60 GLY B O 1
ATOM 1557 N N . VAL B 1 61 ? 8.531 -11.719 -15.367 1 95.5 61 VAL B N 1
ATOM 1558 C CA . VAL B 1 61 ? 9.93 -11.391 -15.117 1 95.5 61 VAL B CA 1
ATOM 1559 C C . VAL B 1 61 ? 10.484 -12.273 -14.008 1 95.5 61 VAL B C 1
ATOM 1561 O O . VAL B 1 61 ? 9.914 -12.352 -12.922 1 95.5 61 VAL B O 1
ATOM 1564 N N . PRO B 1 62 ? 11.625 -12.953 -14.281 1 96.12 62 PRO B N 1
ATOM 1565 C CA . PRO B 1 62 ? 12.227 -13.758 -13.219 1 96.12 62 PRO B CA 1
ATOM 1566 C C . PRO B 1 62 ? 12.688 -12.922 -12.031 1 96.12 62 PRO B C 1
ATOM 1568 O O . PRO B 1 62 ? 13.18 -11.805 -12.203 1 96.12 62 PRO B O 1
ATOM 1571 N N . LEU B 1 63 ? 12.625 -13.492 -10.828 1 95.56 63 LEU B N 1
ATOM 1572 C CA . LEU B 1 63 ? 12.891 -12.766 -9.594 1 95.56 63 LEU B CA 1
ATOM 1573 C C . LEU B 1 63 ? 14.383 -12.609 -9.359 1 95.56 63 LEU B C 1
ATOM 1575 O O . LEU B 1 63 ? 14.805 -11.812 -8.516 1 95.56 63 LEU B O 1
ATOM 1579 N N . ASP B 1 64 ? 15.148 -13.352 -10.086 1 97 64 ASP B N 1
ATOM 1580 C CA . ASP B 1 64 ? 16.594 -13.25 -9.906 1 97 64 ASP B CA 1
ATOM 1581 C C . ASP B 1 64 ? 17.172 -12.117 -10.75 1 97 64 ASP B C 1
ATOM 1583 O O . ASP B 1 64 ? 18.375 -11.852 -10.695 1 97 64 ASP B O 1
ATOM 1587 N N . ARG B 1 65 ? 16.297 -11.383 -11.484 1 97.88 65 ARG B N 1
ATOM 1588 C CA . ARG B 1 65 ? 16.734 -10.219 -12.25 1 97.88 65 ARG B CA 1
ATOM 1589 C C . ARG B 1 65 ? 17.062 -9.047 -11.32 1 97.88 65 ARG B C 1
ATOM 1591 O O . ARG B 1 65 ? 16.578 -8.992 -10.188 1 97.88 65 ARG B O 1
ATOM 1598 N N . PRO B 1 66 ? 17.938 -8.141 -11.867 1 98.19 66 PRO B N 1
ATOM 1599 C CA . PRO B 1 66 ? 18.234 -6.949 -11.07 1 98.19 66 PRO B CA 1
ATOM 1600 C C . PRO B 1 66 ? 16.969 -6.164 -10.703 1 98.19 66 PRO B C 1
ATOM 1602 O O . PRO B 1 66 ? 16.109 -5.93 -11.555 1 98.19 66 PRO B O 1
ATOM 1605 N N . ALA B 1 67 ? 16.891 -5.777 -9.422 1 98.44 67 ALA B N 1
ATOM 1606 C CA . ALA B 1 67 ? 15.734 -5.047 -8.93 1 98.44 67 ALA B CA 1
ATOM 1607 C C . ALA B 1 67 ? 15.57 -3.715 -9.656 1 98.44 67 ALA B C 1
ATOM 1609 O O . ALA B 1 67 ? 14.445 -3.254 -9.875 1 98.44 67 ALA B O 1
ATOM 1610 N N . LEU B 1 68 ? 16.688 -3.115 -10.016 1 97.5 68 LEU B N 1
ATOM 1611 C CA . LEU B 1 68 ? 16.672 -1.815 -10.672 1 97.5 68 LEU B CA 1
ATOM 1612 C C . LEU B 1 68 ? 15.867 -1.884 -11.977 1 97.5 68 LEU B C 1
ATOM 1614 O O . LEU B 1 68 ? 15.289 -0.885 -12.398 1 97.5 68 LEU B O 1
ATOM 1618 N N . GLU B 1 69 ? 15.758 -3.061 -12.602 1 96.38 69 GLU B N 1
ATOM 1619 C CA . GLU B 1 69 ? 15.023 -3.238 -13.852 1 96.38 69 GLU B CA 1
ATOM 1620 C C . GLU B 1 69 ? 13.523 -3.117 -13.625 1 96.38 69 GLU B C 1
ATOM 1622 O O . GLU B 1 69 ? 12.781 -2.752 -14.539 1 96.38 69 GLU B O 1
ATOM 1627 N N . ALA B 1 70 ? 13.109 -3.42 -12.422 1 96.88 70 ALA B N 1
ATOM 1628 C CA . ALA B 1 70 ? 11.688 -3.381 -12.094 1 96.88 70 ALA B CA 1
ATOM 1629 C C . ALA B 1 70 ? 11.344 -2.133 -11.289 1 96.88 70 ALA B C 1
ATOM 1631 O O . ALA B 1 70 ? 10.172 -1.862 -11.016 1 96.88 70 ALA B O 1
ATOM 1632 N N . ALA B 1 71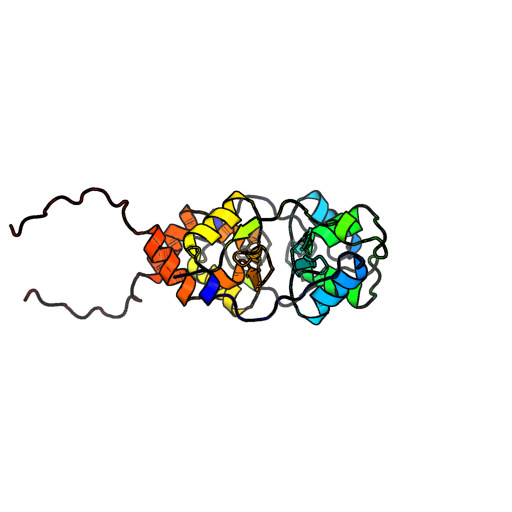 ? 12.359 -1.368 -10.953 1 97.44 71 ALA B N 1
ATOM 1633 C CA . ALA B 1 71 ? 12.188 -0.256 -10.023 1 97.44 71 ALA B CA 1
ATOM 1634 C C . ALA B 1 71 ? 11.742 1.009 -10.75 1 97.44 71 ALA B C 1
ATOM 1636 O O . ALA B 1 71 ? 11.969 1.151 -11.953 1 97.44 71 ALA B O 1
ATOM 1637 N N . ARG B 1 72 ? 11.102 1.868 -9.992 1 95 72 ARG B N 1
ATOM 1638 C CA . ARG B 1 72 ? 10.859 3.229 -10.453 1 95 72 ARG B CA 1
ATOM 1639 C C . ARG B 1 72 ? 12.086 4.109 -10.25 1 95 72 ARG B C 1
ATOM 1641 O O . ARG B 1 72 ? 12.648 4.145 -9.156 1 95 72 ARG B O 1
ATOM 1648 N N . ARG B 1 73 ? 12.445 4.84 -11.273 1 94.38 73 ARG B N 1
ATOM 1649 C CA . ARG B 1 73 ? 13.648 5.656 -11.18 1 94.38 73 ARG B CA 1
ATOM 1650 C C . ARG B 1 73 ? 13.297 7.125 -10.969 1 94.38 73 ARG B C 1
ATOM 1652 O O . ARG B 1 73 ? 14.148 7.914 -10.547 1 94.38 73 ARG B O 1
ATOM 1659 N N . GLU B 1 74 ? 12.086 7.508 -11.312 1 93.12 74 GLU B N 1
ATOM 1660 C CA . GLU B 1 74 ? 11.602 8.852 -10.984 1 93.12 74 GLU B CA 1
ATOM 1661 C C . GLU B 1 74 ? 11.164 8.938 -9.523 1 93.12 74 GLU B C 1
ATOM 1663 O O . GLU B 1 74 ? 10 8.672 -9.203 1 93.12 74 GLU B O 1
ATOM 1668 N N . LEU B 1 75 ? 12.008 9.383 -8.758 1 95.75 75 LEU B N 1
ATOM 1669 C CA . LEU B 1 75 ? 11.828 9.32 -7.312 1 95.75 75 LEU B CA 1
ATOM 1670 C C . LEU B 1 75 ? 11.086 10.555 -6.805 1 95.75 75 LEU B C 1
ATOM 1672 O O . LEU B 1 75 ? 11.305 11.664 -7.305 1 95.75 75 LEU B O 1
ATOM 1676 N N . VAL B 1 76 ? 10.258 10.391 -5.895 1 95.62 76 VAL B N 1
ATOM 1677 C CA . VAL B 1 76 ? 9.656 11.469 -5.117 1 95.62 76 VAL B CA 1
ATOM 1678 C C . VAL B 1 76 ? 10.383 11.617 -3.781 1 95.62 76 VAL B C 1
ATOM 1680 O O . VAL B 1 76 ? 10.305 10.734 -2.926 1 95.62 76 VAL B O 1
ATOM 1683 N N . THR B 1 77 ? 11.109 12.719 -3.678 1 96.69 77 THR B N 1
ATOM 1684 C CA . THR B 1 77 ? 11.906 12.953 -2.48 1 96.69 77 THR B CA 1
ATOM 1685 C C . THR B 1 77 ? 11.5 14.25 -1.798 1 96.69 77 THR B C 1
ATOM 1687 O O . THR B 1 77 ? 10.977 15.156 -2.443 1 96.69 77 THR B O 1
ATOM 1690 N N . VAL B 1 78 ? 11.695 14.258 -0.508 1 96.81 78 VAL B N 1
ATOM 1691 C CA . VAL B 1 78 ? 11.523 15.477 0.28 1 96.81 78 VAL B CA 1
ATOM 1692 C C . VAL B 1 78 ? 12.695 15.641 1.245 1 96.81 78 VAL B C 1
ATOM 1694 O O . VAL B 1 78 ? 13.398 14.672 1.547 1 96.81 78 VAL B O 1
ATOM 1697 N N . THR B 1 79 ? 12.922 16.875 1.66 1 97.12 79 THR B N 1
ATOM 1698 C CA . THR B 1 79 ? 13.93 17.141 2.686 1 97.12 79 THR B CA 1
ATOM 1699 C C . THR B 1 79 ? 13.297 17.125 4.078 1 97.12 79 THR B C 1
ATOM 1701 O O . THR B 1 79 ? 12.078 17.25 4.215 1 97.12 79 THR B O 1
ATOM 1704 N N . PRO B 1 80 ? 14.133 16.875 5.105 1 96.25 80 PRO B N 1
ATOM 1705 C CA . PRO B 1 80 ? 13.57 16.766 6.453 1 96.25 80 PRO B CA 1
ATOM 1706 C C . PRO B 1 80 ? 12.859 18.047 6.895 1 96.25 80 PRO B C 1
ATOM 1708 O O . PRO B 1 80 ? 11.977 18 7.754 1 96.25 80 PRO B O 1
ATOM 1711 N N . ASP B 1 81 ? 13.172 19.172 6.316 1 96.12 81 ASP B N 1
ATOM 1712 C CA . ASP B 1 81 ? 12.586 20.438 6.73 1 96.12 81 ASP B CA 1
ATOM 1713 C C . ASP B 1 81 ? 11.289 20.719 5.984 1 96.12 81 ASP B C 1
ATOM 1715 O O . ASP B 1 81 ? 10.609 21.719 6.258 1 96.12 81 ASP B O 1
ATOM 1719 N N . ALA B 1 82 ? 10.953 19.844 5.094 1 94.94 82 ALA B N 1
ATOM 1720 C CA . ALA B 1 82 ? 9.695 20.016 4.379 1 94.94 82 ALA B CA 1
ATOM 1721 C C . ALA B 1 82 ? 8.508 19.922 5.336 1 94.94 82 ALA B C 1
ATOM 1723 O O . ALA B 1 82 ? 8.562 19.219 6.34 1 94.94 82 ALA B O 1
ATOM 1724 N N . ASN B 1 83 ? 7.477 20.672 5.012 1 94.31 83 ASN B N 1
ATOM 1725 C CA . ASN B 1 83 ? 6.223 20.609 5.758 1 94.31 83 ASN B CA 1
ATOM 1726 C C . ASN B 1 83 ? 5.477 19.312 5.484 1 94.31 83 ASN B C 1
ATOM 1728 O O . ASN B 1 83 ? 5.355 18.891 4.332 1 94.31 83 ASN B O 1
ATOM 1732 N N . VAL B 1 84 ? 4.906 18.719 6.52 1 91.88 84 VAL B N 1
ATOM 1733 C CA . VAL B 1 84 ? 4.223 17.422 6.426 1 91.88 84 VAL B CA 1
ATOM 1734 C C . VAL B 1 84 ? 3.035 17.531 5.473 1 91.88 84 VAL B C 1
ATOM 1736 O O . VAL B 1 84 ? 2.777 16.625 4.684 1 91.88 84 VAL B O 1
ATOM 1739 N N . TYR B 1 85 ? 2.342 18.562 5.52 1 87.06 85 TYR B N 1
ATOM 1740 C CA . TYR B 1 85 ? 1.186 18.766 4.652 1 87.06 85 TYR B CA 1
ATOM 1741 C C . TYR B 1 85 ? 1.608 18.844 3.191 1 87.06 85 TYR B C 1
ATOM 1743 O O . TYR B 1 85 ? 0.995 18.203 2.326 1 87.06 85 TYR B O 1
ATOM 1751 N N . ASP B 1 86 ? 2.633 19.562 2.928 1 89.31 86 ASP B N 1
ATOM 1752 C CA . ASP B 1 86 ? 3.143 19.703 1.566 1 89.31 86 ASP B CA 1
ATOM 1753 C C . ASP B 1 86 ? 3.633 18.359 1.029 1 89.31 86 ASP B C 1
ATOM 1755 O O . ASP B 1 86 ? 3.443 18.047 -0.148 1 89.31 86 ASP B O 1
ATOM 1759 N N . ALA B 1 87 ? 4.266 17.656 1.885 1 92.38 87 ALA B N 1
ATOM 1760 C CA . ALA B 1 87 ? 4.738 16.328 1.497 1 92.38 87 ALA B CA 1
ATOM 1761 C C . ALA B 1 87 ? 3.57 15.414 1.121 1 92.38 87 ALA B C 1
ATOM 1763 O O . ALA B 1 87 ? 3.637 14.688 0.127 1 92.38 87 ALA B O 1
ATOM 1764 N N . LEU B 1 88 ? 2.494 15.445 1.893 1 88.81 88 LEU B N 1
ATOM 1765 C CA . LEU B 1 88 ? 1.308 14.648 1.604 1 88.81 88 LEU B CA 1
ATOM 1766 C C . LEU B 1 88 ? 0.696 15.047 0.266 1 88.81 88 LEU B C 1
ATOM 1768 O O . LEU B 1 88 ? 0.308 14.188 -0.526 1 88.81 88 LEU B O 1
ATOM 1772 N N . LEU B 1 89 ? 0.642 16.359 0.029 1 86.06 89 LEU B N 1
ATOM 1773 C CA . LEU B 1 89 ? 0.096 16.844 -1.233 1 86.06 89 LEU B CA 1
ATOM 1774 C C . LEU B 1 89 ? 0.938 16.375 -2.41 1 86.06 89 LEU B C 1
ATOM 1776 O O . LEU B 1 89 ? 0.398 16.016 -3.463 1 86.06 89 LEU B O 1
ATOM 1780 N N . GLU B 1 90 ? 2.197 16.375 -2.254 1 89.06 90 GLU B N 1
ATOM 1781 C CA . GLU B 1 90 ? 3.09 15.898 -3.303 1 89.06 90 GLU B CA 1
ATOM 1782 C C . GLU B 1 90 ? 2.879 14.406 -3.568 1 89.06 90 GLU B C 1
ATOM 1784 O O . GLU B 1 90 ? 2.861 13.977 -4.723 1 89.06 90 GLU B O 1
ATOM 1789 N N . MET B 1 91 ? 2.742 13.633 -2.518 1 90.88 91 MET B N 1
ATOM 1790 C CA . MET B 1 91 ? 2.479 12.203 -2.654 1 90.88 91 MET B CA 1
ATOM 1791 C C . MET B 1 91 ? 1.188 11.961 -3.432 1 90.88 91 MET B C 1
ATOM 1793 O O . MET B 1 91 ? 1.147 11.117 -4.324 1 90.88 91 MET B O 1
ATOM 1797 N N . ARG B 1 92 ? 0.238 12.695 -3.088 1 86.69 92 ARG B N 1
ATOM 1798 C CA . ARG B 1 92 ? -1.051 12.57 -3.762 1 86.69 92 ARG B CA 1
ATOM 1799 C C . ARG B 1 92 ? -0.933 12.93 -5.238 1 86.69 92 ARG B C 1
ATOM 1801 O O . ARG B 1 92 ? -1.422 12.203 -6.102 1 86.69 92 ARG B O 1
ATOM 1808 N N . ARG B 1 93 ? -0.283 14.039 -5.527 1 88.62 93 ARG B N 1
ATOM 1809 C CA . ARG B 1 93 ? -0.124 14.531 -6.891 1 88.62 93 ARG B CA 1
ATOM 1810 C C . ARG B 1 93 ? 0.638 13.531 -7.75 1 88.62 93 ARG B C 1
ATOM 1812 O O . ARG B 1 93 ? 0.296 13.312 -8.914 1 88.62 93 ARG B O 1
ATOM 1819 N N . ARG B 1 94 ? 1.564 12.891 -7.152 1 91.5 94 ARG B N 1
ATOM 1820 C CA . ARG B 1 94 ? 2.436 11.984 -7.898 1 91.5 94 ARG B CA 1
ATOM 1821 C C . ARG B 1 94 ? 1.899 10.562 -7.867 1 91.5 94 ARG B C 1
ATOM 1823 O O . ARG B 1 94 ? 2.451 9.672 -8.516 1 91.5 94 ARG B O 1
ATOM 1830 N N . GLY B 1 95 ? 0.905 10.305 -7.016 1 87.69 95 GLY B N 1
ATOM 1831 C CA . GLY B 1 95 ? 0.252 9.008 -6.961 1 87.69 95 GLY B CA 1
ATOM 1832 C C . GLY B 1 95 ? 1.104 7.938 -6.309 1 87.69 95 GLY B C 1
ATOM 1833 O O . GLY B 1 95 ? 1.116 6.789 -6.75 1 87.69 95 GLY B O 1
ATOM 1834 N N . VAL B 1 96 ? 1.9 8.367 -5.344 1 91 96 VAL B N 1
ATOM 1835 C CA . VAL B 1 96 ? 2.758 7.398 -4.668 1 91 96 VAL B CA 1
ATOM 1836 C C . VAL B 1 96 ? 2.324 7.254 -3.211 1 91 96 VAL B C 1
ATOM 1838 O O . VAL B 1 96 ? 1.757 8.18 -2.631 1 91 96 VAL B O 1
ATOM 1841 N N . ARG B 1 97 ? 2.619 6.109 -2.562 1 90.94 97 ARG B N 1
ATOM 1842 C CA . ARG B 1 97 ? 2.254 5.844 -1.1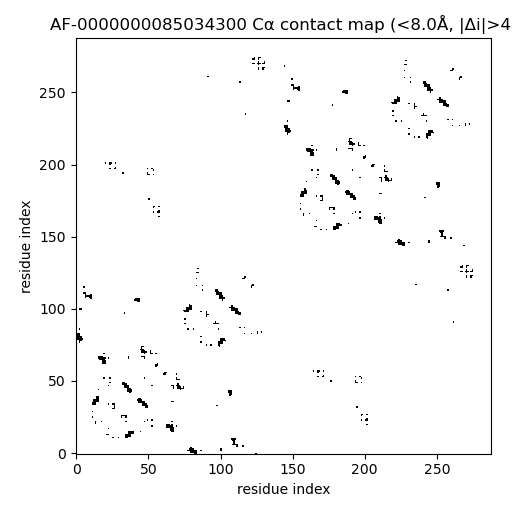75 1 90.94 97 ARG B CA 1
ATOM 1843 C C . ARG B 1 97 ? 3.445 6.055 -0.245 1 90.94 97 ARG B C 1
ATOM 1845 O O . ARG B 1 97 ? 3.299 6.008 0.978 1 90.94 97 ARG B O 1
ATOM 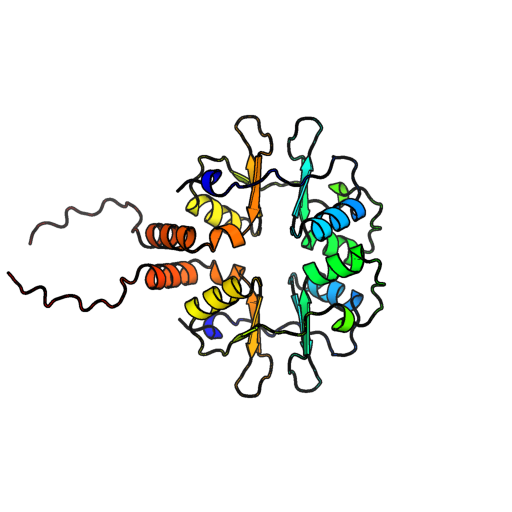1852 N N . HIS B 1 98 ? 4.586 6.25 -0.833 1 94.62 98 HIS B N 1
ATOM 1853 C CA . HIS B 1 98 ? 5.805 6.461 -0.06 1 94.62 98 HIS B CA 1
ATOM 1854 C C . HIS B 1 98 ? 6.613 7.633 -0.611 1 94.62 98 HIS B C 1
ATOM 1856 O O . HIS B 1 98 ? 6.586 7.898 -1.814 1 94.62 98 HIS B O 1
ATOM 1862 N N . VAL B 1 99 ? 7.285 8.281 0.268 1 95.88 99 VAL B N 1
ATOM 1863 C CA . VAL B 1 99 ? 8.219 9.328 -0.121 1 95.88 99 VAL B CA 1
ATOM 1864 C C . VAL B 1 99 ? 9.57 9.102 0.557 1 95.88 99 VAL B C 1
ATOM 1866 O O . VAL B 1 99 ? 9.625 8.617 1.69 1 95.88 99 VAL B O 1
ATOM 1869 N N . LEU B 1 100 ? 10.602 9.398 -0.208 1 97.62 100 LEU B N 1
ATOM 1870 C CA . LEU B 1 100 ? 11.953 9.273 0.328 1 97.62 100 LEU B CA 1
ATOM 1871 C C . LEU B 1 100 ? 12.414 10.594 0.952 1 97.62 100 LEU B C 1
ATOM 1873 O O . LEU B 1 100 ? 12.242 11.656 0.357 1 97.62 100 LEU B O 1
ATOM 1877 N N . VAL B 1 101 ? 12.961 10.492 2.146 1 98 101 VAL B N 1
ATOM 1878 C CA . VAL B 1 101 ? 13.547 11.656 2.799 1 98 101 VAL B CA 1
ATOM 1879 C C . VAL B 1 101 ? 15.062 11.656 2.602 1 98 101 VAL B C 1
ATOM 1881 O O . VAL B 1 101 ? 15.742 10.703 2.975 1 98 101 VAL B O 1
ATOM 1884 N N . VAL B 1 102 ? 15.547 12.734 2.01 1 97.81 102 VAL B N 1
ATOM 1885 C CA . VAL B 1 102 ? 16.969 12.812 1.707 1 97.81 102 VAL B CA 1
ATOM 1886 C C . VAL B 1 102 ? 17.562 14.062 2.352 1 97.81 102 VAL B C 1
ATOM 1888 O O . VAL B 1 102 ? 16.875 15.062 2.551 1 97.81 102 VAL B O 1
ATOM 1891 N N . ASP B 1 103 ? 18.797 13.945 2.717 1 96.44 103 ASP B N 1
ATOM 1892 C CA . ASP B 1 103 ? 19.469 15.102 3.297 1 96.44 103 ASP B CA 1
ATOM 1893 C C . ASP B 1 103 ? 19.969 16.047 2.207 1 96.44 103 ASP B C 1
ATOM 1895 O O . ASP B 1 103 ? 19.609 15.898 1.036 1 96.44 103 ASP B O 1
ATOM 1899 N N . ARG B 1 104 ? 20.719 17 2.598 1 95.5 104 ARG B N 1
ATOM 1900 C CA . ARG B 1 104 ? 21.156 18.047 1.696 1 95.5 104 ARG B CA 1
ATOM 1901 C C . ARG B 1 104 ? 22.109 17.5 0.63 1 95.5 104 ARG B C 1
ATOM 1903 O O . ARG B 1 104 ? 22.203 18.062 -0.466 1 95.5 104 ARG B O 1
ATOM 1910 N N . ASP B 1 105 ? 22.688 16.422 0.89 1 96 105 ASP B N 1
ATOM 1911 C CA . ASP B 1 105 ? 23.641 15.82 -0.048 1 96 105 ASP B CA 1
ATOM 1912 C C . ASP B 1 105 ? 22.953 14.758 -0.909 1 96 105 ASP B C 1
ATOM 1914 O O . ASP B 1 105 ? 23.625 14.062 -1.679 1 96 105 ASP B O 1
ATOM 1918 N N . GLY B 1 106 ? 21.719 14.555 -0.71 1 96.44 106 GLY B N 1
ATOM 1919 C CA . GLY B 1 106 ? 20.969 13.594 -1.502 1 96.44 106 GLY B CA 1
ATOM 1920 C C . GLY B 1 106 ? 21.031 12.188 -0.943 1 96.44 106 GLY B C 1
ATOM 1921 O O . GLY B 1 106 ? 20.625 11.227 -1.613 1 96.44 106 GLY B O 1
ATOM 1922 N N . ARG B 1 107 ? 21.578 12.164 0.321 1 97.06 107 ARG B N 1
ATOM 1923 C CA . ARG B 1 107 ? 21.641 10.844 0.942 1 97.06 107 ARG B CA 1
ATOM 1924 C C . ARG B 1 107 ? 20.328 10.484 1.611 1 97.06 107 ARG B C 1
ATOM 1926 O O . ARG B 1 107 ? 19.672 11.336 2.225 1 97.06 107 ARG B O 1
ATOM 1933 N N . LEU B 1 108 ? 19.984 9.188 1.488 1 98.06 108 LEU B N 1
ATOM 1934 C CA . LEU B 1 108 ? 18.734 8.711 2.055 1 98.06 108 LEU B CA 1
ATOM 1935 C C . LEU B 1 108 ? 18.797 8.688 3.578 1 98.06 108 LEU B C 1
ATOM 1937 O O . LEU B 1 108 ? 19.719 8.109 4.156 1 98.06 108 LEU B O 1
ATOM 1941 N N . ILE B 1 109 ? 17.766 9.289 4.215 1 96.56 109 ILE B N 1
ATOM 1942 C CA . ILE B 1 109 ? 17.812 9.266 5.672 1 96.56 109 ILE B CA 1
ATOM 1943 C C . ILE B 1 109 ? 16.531 8.625 6.207 1 96.56 109 ILE B C 1
ATOM 1945 O O . ILE B 1 109 ? 16.406 8.359 7.406 1 96.56 109 ILE B O 1
ATOM 1949 N N . GLY B 1 110 ? 15.531 8.422 5.316 1 97 110 GLY B N 1
ATOM 1950 C CA . GLY B 1 110 ? 14.312 7.762 5.77 1 97 110 GLY B CA 1
ATOM 1951 C C . GLY B 1 110 ? 13.312 7.535 4.652 1 97 110 GLY B C 1
ATOM 1952 O O . GLY B 1 110 ? 13.469 8.055 3.549 1 97 110 GLY B O 1
ATOM 1953 N N . VAL B 1 111 ? 12.375 6.715 4.883 1 97.12 111 VAL B N 1
ATOM 1954 C CA . VAL B 1 111 ? 11.227 6.484 4.02 1 97.12 111 VAL B CA 1
ATOM 1955 C C . VAL B 1 111 ? 9.938 6.684 4.816 1 97.12 111 VAL B C 1
ATOM 1957 O O . VAL B 1 111 ? 9.805 6.176 5.934 1 97.12 111 VAL B O 1
ATOM 1960 N N . LEU B 1 112 ? 9.055 7.492 4.266 1 95.69 112 LEU B N 1
ATOM 1961 C CA . LEU B 1 112 ? 7.754 7.691 4.902 1 95.69 112 LEU B CA 1
ATOM 1962 C C . LEU B 1 112 ? 6.633 7.125 4.035 1 95.69 112 LEU B C 1
ATOM 1964 O O . LEU B 1 112 ? 6.648 7.281 2.812 1 95.69 112 LEU B O 1
ATOM 1968 N N . SER B 1 113 ? 5.715 6.41 4.676 1 93.31 113 SER B N 1
ATOM 1969 C CA . SER B 1 113 ? 4.527 5.879 4.016 1 93.31 113 SER B CA 1
ATOM 1970 C C . SER B 1 113 ? 3.299 6.727 4.32 1 93.31 113 SER B C 1
ATOM 1972 O O . SER B 1 113 ? 3.311 7.527 5.258 1 93.31 113 SER B O 1
ATOM 1974 N N . ILE B 1 114 ? 2.273 6.551 3.514 1 89.5 114 ILE B N 1
ATOM 1975 C CA . ILE B 1 114 ? 0.998 7.223 3.732 1 89.5 114 ILE B CA 1
ATOM 1976 C C . ILE B 1 114 ? 0.493 6.926 5.141 1 89.5 114 ILE B C 1
ATOM 1978 O O . ILE B 1 114 ? -0.172 7.762 5.758 1 89.5 114 ILE B O 1
ATOM 1982 N N . ARG B 1 115 ? 0.88 5.848 5.742 1 88.88 115 ARG B N 1
ATOM 1983 C CA . ARG B 1 115 ? 0.468 5.48 7.094 1 88.88 115 ARG B CA 1
ATOM 1984 C C . ARG B 1 115 ? 1.066 6.434 8.125 1 88.88 115 ARG B C 1
ATOM 1986 O O . ARG B 1 115 ? 0.454 6.699 9.156 1 88.88 115 ARG B O 1
ATOM 1993 N N . ASP B 1 116 ? 2.193 6.844 7.875 1 89.94 116 ASP B N 1
ATOM 1994 C CA . ASP B 1 116 ? 2.844 7.781 8.789 1 89.94 116 ASP B CA 1
ATOM 1995 C C . ASP B 1 116 ? 2.062 9.086 8.883 1 89.94 116 ASP B C 1
ATOM 1997 O O . ASP B 1 116 ? 2.111 9.773 9.906 1 89.94 116 ASP B O 1
ATOM 2001 N N . PHE B 1 117 ? 1.293 9.344 7.84 1 86.44 117 PHE B N 1
ATOM 2002 C CA . PHE B 1 117 ? 0.542 10.594 7.793 1 86.44 117 PHE B CA 1
ATOM 2003 C C . PHE B 1 117 ? -0.837 10.422 8.422 1 86.44 117 PHE B C 1
ATOM 2005 O O . PHE B 1 117 ? -1.564 11.398 8.609 1 86.44 117 PHE B O 1
ATOM 2012 N N . MET B 1 118 ? -1.125 9.242 8.75 1 83.56 118 MET B N 1
ATOM 2013 C CA . MET B 1 118 ? -2.443 8.969 9.312 1 83.56 118 MET B CA 1
ATOM 2014 C C . MET B 1 118 ? -2.389 8.938 10.836 1 83.56 118 MET B C 1
ATOM 2016 O O . MET B 1 118 ? -3.402 8.695 11.5 1 83.56 118 MET B O 1
ATOM 2020 N N . ARG B 1 119 ? -1.201 9.172 11.359 1 84.69 119 ARG B N 1
ATOM 2021 C CA . ARG B 1 119 ? -1.126 9.289 12.805 1 84.69 119 ARG B CA 1
ATOM 2022 C C . ARG B 1 119 ? -2.031 10.414 13.312 1 84.69 119 ARG B C 1
ATOM 2024 O O . ARG B 1 119 ? -2.182 11.438 12.648 1 84.69 119 ARG B O 1
ATOM 2031 N N . GLU B 1 120 ? -2.518 10.18 14.5 1 77.69 120 GLU B N 1
ATOM 2032 C CA . GLU B 1 120 ? -3.479 11.133 15.055 1 77.69 120 GLU B CA 1
ATOM 2033 C C . GLU B 1 120 ? -2.9 12.539 15.102 1 77.69 120 GLU B C 1
ATOM 2035 O O . GLU B 1 120 ? -3.58 13.508 14.75 1 77.69 120 GLU B O 1
ATOM 2040 N N . ASP B 1 121 ? -1.688 12.609 15.617 1 80.69 121 ASP B N 1
ATOM 2041 C CA . ASP B 1 121 ? -1.069 13.93 15.75 1 80.69 121 ASP B CA 1
ATOM 2042 C C . ASP B 1 121 ? -0.829 14.562 14.383 1 80.69 121 ASP B C 1
ATOM 2044 O O . ASP B 1 121 ? -0.974 15.773 14.227 1 80.69 121 ASP B O 1
ATOM 2048 N N . VAL B 1 122 ? -0.576 13.781 13.406 1 83.94 122 VAL B N 1
ATOM 2049 C CA . VAL B 1 122 ? -0.305 14.289 12.07 1 83.94 122 VAL B CA 1
ATOM 2050 C C . VAL B 1 122 ? -1.612 14.711 11.398 1 83.94 122 VAL B C 1
ATOM 2052 O O . VAL B 1 122 ? -1.687 15.773 10.773 1 83.94 122 VAL B O 1
ATOM 2055 N N . LEU B 1 123 ? -2.619 13.906 11.609 1 77.25 123 LEU B N 1
ATOM 2056 C CA . LEU B 1 123 ? -3.926 14.227 11.047 1 77.25 123 LEU B CA 1
ATOM 2057 C C . LEU B 1 123 ? -4.469 15.531 11.617 1 77.25 123 LEU B C 1
ATOM 2059 O O . LEU B 1 123 ? -5.066 16.328 10.898 1 77.25 123 LEU B O 1
ATOM 2063 N N . ALA B 1 124 ? -4.285 15.711 12.891 1 76.31 124 ALA B N 1
ATOM 2064 C CA . ALA B 1 124 ? -4.711 16.953 13.531 1 76.31 124 ALA B CA 1
ATOM 2065 C C . ALA B 1 124 ? -4.016 18.156 12.914 1 76.31 124 ALA B C 1
ATOM 2067 O O . ALA B 1 124 ? -4.648 19.188 12.656 1 76.31 124 ALA B O 1
ATOM 2068 N N . TYR B 1 125 ? -2.764 18 12.711 1 78.75 125 TYR B N 1
ATOM 2069 C CA . TYR B 1 125 ? -1.984 19.062 12.102 1 78.75 125 TYR B CA 1
ATOM 2070 C C . TYR B 1 125 ? -2.443 19.328 10.672 1 78.75 125 TYR B C 1
ATOM 2072 O O . TYR B 1 125 ? -2.621 20.484 10.281 1 78.75 125 TYR B O 1
ATOM 2080 N N . ILE B 1 126 ? -2.695 18.328 9.914 1 76.5 126 ILE B N 1
ATOM 2081 C CA . ILE B 1 126 ? -3.098 18.438 8.516 1 76.5 126 ILE B CA 1
ATOM 2082 C C . ILE B 1 126 ? -4.492 19.047 8.422 1 76.5 126 ILE B C 1
ATOM 2084 O O . ILE B 1 126 ? -4.758 19.875 7.551 1 76.5 126 ILE B O 1
ATOM 2088 N N . GLY B 1 127 ? -5.312 18.547 9.297 1 69.56 127 GLY B N 1
ATOM 2089 C CA . GLY B 1 127 ? -6.637 19.141 9.344 1 69.56 127 GLY B CA 1
ATOM 2090 C C . GLY B 1 127 ? -6.609 20.625 9.617 1 69.56 127 GLY B C 1
ATOM 2091 O O . GLY B 1 127 ? -7.359 21.391 9.008 1 69.56 127 GLY B O 1
ATOM 2092 N N . PHE B 1 128 ? -5.77 20.984 10.562 1 68.88 128 PHE B N 1
ATOM 2093 C CA . PHE B 1 128 ? -5.598 22.391 10.891 1 68.88 128 PHE B CA 1
ATOM 2094 C C . PHE B 1 128 ? -5.098 23.172 9.688 1 68.88 128 PHE B C 1
ATOM 2096 O O . PHE B 1 128 ? -5.602 24.25 9.383 1 68.88 128 PHE B O 1
ATOM 2103 N N . GLN B 1 129 ? -4.211 22.594 8.938 1 70.44 129 GLN B N 1
ATOM 2104 C CA . GLN B 1 129 ? -3.629 23.25 7.773 1 70.44 129 GLN B CA 1
ATOM 2105 C C . GLN B 1 129 ? -4.637 23.344 6.633 1 70.44 129 GLN B C 1
ATOM 2107 O O . GLN B 1 129 ? -4.672 24.344 5.906 1 70.44 129 GLN B O 1
ATOM 2112 N N . ALA B 1 130 ? -5.363 22.328 6.523 1 65.44 130 ALA B N 1
ATOM 2113 C CA . ALA B 1 130 ? -6.359 22.297 5.453 1 65.44 130 ALA B CA 1
ATOM 2114 C C . ALA B 1 130 ? -7.473 23.312 5.715 1 65.44 130 ALA B C 1
ATOM 2116 O O . ALA B 1 130 ? -8.031 23.891 4.773 1 65.44 130 ALA B O 1
ATOM 2117 N N . TRP B 1 131 ? -7.906 23.344 7.004 1 58.94 131 TRP B N 1
ATOM 2118 C CA . TRP B 1 131 ? -8.961 24.281 7.379 1 58.94 131 TRP B CA 1
ATOM 2119 C C . TRP B 1 131 ? -8.461 25.719 7.332 1 58.94 131 TRP B C 1
ATOM 2121 O O . TRP B 1 131 ? -9.242 26.656 7.125 1 58.94 131 TRP B O 1
ATOM 2131 N N . GLN B 1 132 ? -7.168 25.891 7.684 1 55.81 132 GLN B N 1
ATOM 2132 C CA . GLN B 1 132 ? -6.672 27.266 7.645 1 55.81 132 GLN B CA 1
ATOM 2133 C C . GLN B 1 132 ? -6.805 27.859 6.242 1 55.81 132 GLN B C 1
ATOM 2135 O O . GLN B 1 132 ? -6.328 27.266 5.27 1 55.81 132 GLN B O 1
ATOM 2140 N N . PRO B 1 133 ? -7.941 28.656 6.051 1 44.34 133 PRO B N 1
ATOM 2141 C CA . PRO B 1 133 ? -8 29.422 4.801 1 44.34 133 PRO B CA 1
ATOM 2142 C C . PRO B 1 133 ? -6.621 29.875 4.32 1 44.34 133 PRO B C 1
ATOM 2144 O O . PRO B 1 133 ? -5.715 30.078 5.133 1 44.34 133 PRO B O 1
ATOM 2147 N N . PRO B 1 134 ? -6.234 29.438 3.178 1 41.84 134 PRO B N 1
ATOM 2148 C CA . PRO B 1 134 ? -4.949 30 2.76 1 41.84 134 PRO B CA 1
ATOM 2149 C C . PRO B 1 134 ? -4.73 31.422 3.289 1 41.84 134 PRO B C 1
ATOM 2151 O O . PRO B 1 134 ? -5.699 32.156 3.518 1 41.84 134 PRO B O 1
ATOM 2154 N N . ASP B 1 135 ? -3.742 31.609 4.035 1 37.56 135 ASP B N 1
ATOM 2155 C CA . ASP B 1 135 ? -3.404 33.031 4.246 1 37.56 135 ASP B CA 1
ATOM 2156 C C . ASP B 1 135 ? -3.691 33.844 2.994 1 37.56 135 ASP B C 1
ATOM 2158 O O . ASP B 1 135 ? -2.83 34 2.125 1 37.56 135 ASP B O 1
ATOM 2162 N N . VAL B 1 136 ? -4.855 33.781 2.299 1 35.19 136 VAL B N 1
ATOM 2163 C CA . VAL B 1 136 ? -5.125 35.031 1.596 1 35.19 136 VAL B CA 1
ATOM 2164 C C . VAL B 1 136 ? -5.16 36.188 2.59 1 35.19 136 VAL B C 1
ATOM 2166 O O . VAL B 1 136 ? -5.418 35.969 3.779 1 35.19 136 VAL B O 1
ATOM 2169 N N . GLY B 1 137 ? -4.781 37.344 2.248 1 34.47 137 GLY B N 1
ATOM 2170 C CA . GLY B 1 137 ? -5.113 38.656 2.791 1 34.47 137 GLY B CA 1
ATOM 2171 C C . GLY B 1 137 ? -6.496 38.719 3.404 1 34.47 137 GLY B C 1
ATOM 2172 O O . GLY B 1 137 ? -7.5 38.656 2.691 1 34.47 137 GLY B O 1
ATOM 2173 N N . GLY B 1 138 ? -6.797 38.031 4.41 1 33.97 138 GLY B N 1
ATOM 2174 C CA . GLY B 1 138 ? -7.98 38.406 5.156 1 33.97 138 GLY B CA 1
ATOM 2175 C C . GLY B 1 138 ? -8.289 39.906 5.051 1 33.97 138 GLY B C 1
ATOM 2176 O O . GLY B 1 138 ? -7.375 40.719 4.953 1 33.97 138 GLY B O 1
ATOM 2177 N N . PRO B 1 139 ? -9.312 40.281 4.258 1 31.94 139 PRO B N 1
ATOM 2178 C CA . PRO B 1 139 ? -9.672 41.656 4.613 1 31.94 139 PRO B CA 1
ATOM 2179 C C . PRO B 1 139 ? -9.641 41.906 6.117 1 31.94 139 PRO B C 1
ATOM 2181 O O . PRO B 1 139 ? -9.711 40.969 6.906 1 31.94 139 PRO B O 1
ATOM 2184 N N . GLU B 1 140 ? -9.25 43.125 6.633 1 31.22 140 GLU B N 1
ATOM 2185 C CA . GLU B 1 140 ? -9.594 43.906 7.812 1 31.22 140 GLU B CA 1
ATOM 2186 C C . GLU B 1 140 ? -11.047 43.688 8.219 1 31.22 140 GLU B C 1
ATOM 2188 O O . GLU B 1 140 ? -11.953 44.312 7.652 1 31.22 140 GLU B O 1
ATOM 2193 N N . ILE B 1 141 ? -11.492 42.5 8.305 1 28.02 141 ILE B N 1
ATOM 2194 C CA . ILE B 1 141 ? -12.812 42.531 8.914 1 28.02 141 ILE B CA 1
ATOM 2195 C C . ILE B 1 141 ? -12.805 43.5 10.102 1 28.02 141 ILE B C 1
ATOM 2197 O O . ILE B 1 141 ? -12.102 43.281 11.086 1 28.02 141 ILE B O 1
ATOM 2201 N N . MET B 1 142 ? -13.133 44.781 9.844 1 24.81 142 MET B N 1
ATOM 2202 C CA . MET B 1 142 ? -13.633 45.906 10.602 1 24.81 142 MET B CA 1
ATOM 2203 C C . MET B 1 142 ? -14.656 45.469 11.641 1 24.81 142 MET B C 1
ATOM 2205 O O . MET B 1 142 ? -15.477 44.594 11.375 1 24.81 142 MET B O 1
ATOM 2209 N N . SER B 1 143 ? -14.406 45.594 12.953 1 24.83 143 SER B N 1
ATOM 2210 C CA . SER B 1 143 ? -15.266 45.844 14.102 1 24.83 143 SER B CA 1
ATOM 2211 C C . SER B 1 143 ? -16.578 46.5 13.664 1 24.83 143 SER B C 1
ATOM 2213 O O . SER B 1 143 ? -16.609 47.656 13.242 1 24.83 143 SER B O 1
ATOM 2215 N N . LEU B 1 144 ? -17.406 45.781 12.773 1 20.39 144 LEU B N 1
ATOM 2216 C CA . LEU B 1 144 ? -18.688 46.469 12.938 1 20.39 144 LEU B CA 1
ATOM 2217 C C . LEU B 1 144 ? -19.328 46.094 14.273 1 20.39 144 LEU B C 1
ATOM 2219 O O . LEU B 1 144 ? -19.188 44.969 14.742 1 20.39 144 LEU B O 1
#

Secondary structure (DSSP, 8-state):
-BGGGG--SPPP-EETT-BHHHHHHHHHHHT-SEEEEE-TTS-EEEEEEHHHHHHHHHTT--TTSBGGGTSB-S--EE-TTSBHHHHHHHHHHHT-SEEEEE-TTS-EEEEEEGGGGGSHHHHHHHHHHHHS------------/-BGGGG--SPPP-EETT-BHHHHHHHHHHHT-SEEEEE-TTS-EEEEEEHHHHHHHHHTT--TTSBGGGTSB-S--EE-TTSBHHHHHHHHHHHT-SEEEEE-TTS-EEEEEEGGGGGSHHHHHHHHHHHHS------------

Organism: Pyrobaculum neutrophilum (strain DSM 2338 / JCM 9278 / NBRC 100436 / V24Sta) (NCBI:txid444157)

Nearest PDB structures (foldseek):
  2ef7-assembly1_A-2  TM=8.189E-01  e=2.217E-13  Sulfurisphaera tokodaii str. 7
  2p9m-assembly1_B  TM=9.035E-01  e=5.938E-12  Methanocaldococcus jannaschii DSM 2661
  2o16-assembly1_A  TM=8.781E-01  e=7.718E-11  Vibrio cholerae
  6h1w-assembly1_A  TM=8.634E-01  e=2.210E-10  Methanocaldococcus jannaschii DSM 2661
  7cfh-assembly1_A  TM=8.309E-01  e=7.703E-09  Thermus parvatiensis

Sequence (288 aa):
MEVGALVRKNPIVLKHDGTILEAVQLMAKHNVGVVPIVDAEGRPLGVISERHVLRALAAGVPLDRPALEAARRELVTVTPDANVYDALLEMRRRGVRHVLVVDRDGRLIGVLSIRDFMREDVLAYIGFQAWQPPDVGGPEIMSLMEVGALVRKNPIVLKHDGTILEAVQLMAKHNVGVVPIVDAEGRPLGVISERHVLRALAAGVPLDRPALEAARRELVTVTPDANVYDALLEMRRRGVRHVLVVDRDGRLIGVLSIRDFMREDVLAYIGFQAWQPPDVGGPEIMSL

InterPro domains:
  IPR000644 CBS domain [PF00571] (3-58)
  IPR000644 CBS domain [PF00571] (71-120)
  IPR000644 CBS domain [PS51371] (7-63)
  IPR000644 CBS domain [PS51371] (71-128)
  IPR000644 CBS domain [SM00116] (10-58)
  IPR000644 CBS domain [SM00116] (74-122)
  IPR046342 CBS domain superfamily [G3DSA:3.10.580.10] (1-127)
  IPR046342 CBS domain superfamily [SSF54631] (1-120)
  IPR051257 Diverse Function CBS-Domain-Containing Protein [PTHR43080] (1-120)

Radius of gyration: 21.38 Å; Cα contacts (8 Å, |Δi|>4): 503; chains: 2; bounding box: 54×69×45 Å